Protein AF-A0A1G9HR22-F1 (afdb_monomer_lite)

Secondary structure (DSSP, 8-state):
--------------SS------SSSPHHHHHHHHHTTS-----SS-------S--HHHHHHHHHHHHT--SPPBP---S-TT--EEEEE-TTS-EEEEE-BTTB-HHHHHHHHHHHTTSEEEETTEEEETTSPBPPGGGEEESSPBPHHHHHHHHHHT---SSBB---GGGTTTS--PPPHHHHT-HHHHHHHH--STTHHHHHHHHHGGG-SS-GGGEEEEETTTEEE-SS-EEEGGGPPTT--GGGSEEEETHHHHS-HHHHHHHHHHHHHHHHHGGGS--

Foldseek 3Di:
DDDDDPDPDDDDDDDDDDDDDDDPVDVVVVVVVCVVVDDDDDDPDPLVLPVPDALVLLLVLLVVLVVLPPDDADAADVPDPPWKKKWFQAPVRDIDIATDDPQEHNLQVVVLVCPVVQQWDQDLLAIDGNVRHRRDPVRIDIPHEDAQVSSSSCSLNNHDRNHHHPHQCPVVQVGPRDHNLCSLLDPSNCLSSSPPDPCSVLSVLVLCVSVDPDDQQQAWEDEPQFWTYGNPDIGGPVDDPPPDDCVSHHYDYPCVQSVPPVSSSVSVSVSSVSVNVSRVPPD

Radius of gyration: 21.86 Å; chains: 1; bounding box: 52×41×77 Å

Structure (mmCIF, N/CA/C/O backbone):
data_AF-A0A1G9HR22-F1
#
_entry.id   AF-A0A1G9HR22-F1
#
loop_
_atom_site.group_PDB
_atom_site.id
_atom_site.type_symbol
_atom_site.label_atom_id
_atom_site.label_alt_id
_atom_site.label_comp_id
_atom_site.label_asym_id
_atom_site.label_entity_id
_atom_site.label_seq_id
_atom_site.pdbx_PDB_ins_code
_atom_site.Cartn_x
_atom_site.Cartn_y
_atom_site.Cartn_z
_atom_site.occupancy
_atom_site.B_iso_or_equiv
_atom_site.auth_seq_id
_atom_site.auth_comp_id
_atom_site.auth_asym_id
_atom_site.auth_atom_id
_atom_site.pdbx_PDB_model_num
ATOM 1 N N . MET A 1 1 ? 30.895 14.887 42.424 1.00 34.25 1 MET A N 1
ATOM 2 C CA . MET A 1 1 ? 30.019 16.040 42.128 1.00 34.25 1 MET A CA 1
ATOM 3 C C . MET A 1 1 ? 28.612 15.480 41.970 1.00 34.25 1 MET A C 1
ATOM 5 O O . MET A 1 1 ? 28.360 14.760 41.015 1.00 34.25 1 MET A O 1
ATOM 9 N N . PHE A 1 2 ? 27.780 15.639 42.999 1.00 26.30 2 PHE A N 1
ATOM 10 C CA . PHE A 1 2 ? 26.464 15.005 43.106 1.00 26.30 2 PHE A CA 1
ATOM 11 C C . PHE A 1 2 ? 25.411 15.851 42.386 1.00 26.30 2 PHE A C 1
ATOM 13 O O . PHE A 1 2 ? 25.341 17.054 42.617 1.00 26.30 2 PHE A O 1
ATOM 20 N N . CYS A 1 3 ? 24.579 15.223 41.555 1.00 25.58 3 CYS A N 1
ATOM 21 C CA . CYS A 1 3 ? 23.326 15.809 41.093 1.00 25.58 3 CYS A CA 1
ATOM 22 C C . CYS A 1 3 ? 22.192 14.882 41.533 1.00 25.58 3 CYS A C 1
ATOM 24 O O . CYS A 1 3 ? 22.007 13.787 41.008 1.00 25.58 3 CYS A O 1
ATOM 26 N N . THR A 1 4 ? 21.492 15.310 42.576 1.00 38.66 4 THR A N 1
ATOM 27 C CA . THR A 1 4 ? 20.240 14.746 43.064 1.00 38.66 4 THR A CA 1
ATOM 28 C C . THR A 1 4 ? 19.092 15.405 42.304 1.00 38.66 4 THR A C 1
ATOM 30 O O . THR A 1 4 ? 18.799 16.575 42.544 1.00 38.66 4 THR A O 1
ATOM 33 N N . GLN A 1 5 ? 18.406 14.671 41.429 1.00 33.81 5 GLN A N 1
ATOM 34 C CA . GLN A 1 5 ? 17.028 15.000 41.064 1.00 33.81 5 GLN A CA 1
ATOM 35 C C . GLN A 1 5 ? 16.162 13.751 41.203 1.00 33.81 5 GLN A C 1
ATOM 37 O O . GLN A 1 5 ? 16.315 12.753 40.501 1.00 33.81 5 GLN A O 1
ATOM 42 N N . GLN A 1 6 ? 15.276 13.830 42.194 1.00 35.16 6 GLN A N 1
ATOM 43 C CA . GLN A 1 6 ? 14.103 12.987 42.370 1.00 35.16 6 GLN A CA 1
ATOM 44 C C . GLN A 1 6 ? 13.289 12.992 41.068 1.00 35.16 6 GLN A C 1
ATOM 46 O O . GLN A 1 6 ? 12.989 14.060 40.541 1.00 35.16 6 GLN A O 1
ATOM 51 N N . GLY A 1 7 ? 12.940 11.814 40.546 1.00 30.20 7 GLY A N 1
ATOM 52 C CA . GLY A 1 7 ? 12.077 11.711 39.363 1.00 30.20 7 GLY A CA 1
ATOM 53 C C . GLY A 1 7 ? 12.210 10.429 38.544 1.00 30.20 7 GLY A C 1
ATOM 54 O O . GLY A 1 7 ? 11.293 10.099 37.799 1.00 30.20 7 GLY A O 1
ATOM 55 N N . CYS A 1 8 ? 13.283 9.649 38.706 1.00 30.30 8 CYS A N 1
ATOM 56 C CA . CYS A 1 8 ? 13.389 8.340 38.053 1.00 30.30 8 CYS A CA 1
ATOM 57 C C . CYS A 1 8 ? 12.559 7.289 38.808 1.00 30.30 8 CYS A C 1
ATOM 59 O O . CYS A 1 8 ? 13.074 6.488 39.591 1.00 30.30 8 CYS A O 1
ATOM 61 N N . GLY A 1 9 ? 11.245 7.339 38.583 1.00 28.69 9 GLY A N 1
ATOM 62 C CA . GLY A 1 9 ? 10.311 6.272 38.908 1.00 28.69 9 GLY A CA 1
ATOM 63 C C . GLY A 1 9 ? 10.754 4.972 38.242 1.00 28.69 9 GLY A C 1
ATOM 64 O O . GLY A 1 9 ? 10.907 4.884 37.029 1.00 28.69 9 GLY A O 1
ATOM 65 N N . LYS A 1 10 ? 11.034 3.996 39.096 1.00 31.41 10 LYS A N 1
ATOM 66 C CA . LYS A 1 10 ? 11.531 2.653 38.815 1.00 31.41 10 LYS A CA 1
ATOM 67 C C . LYS A 1 10 ? 10.696 1.867 37.789 1.00 31.41 10 LYS A C 1
ATOM 69 O O . LYS A 1 10 ? 9.472 1.922 37.788 1.00 31.41 10 LYS A O 1
ATOM 74 N N . SER A 1 11 ? 11.430 0.977 37.115 1.00 30.08 11 SER A N 1
ATOM 75 C CA . SER A 1 11 ? 11.035 -0.302 36.503 1.00 30.08 11 SER A CA 1
ATOM 76 C C . SER A 1 11 ? 10.582 -0.273 35.047 1.00 30.08 11 SER A C 1
ATOM 78 O O . SER A 1 11 ? 9.472 0.141 34.778 1.00 30.08 11 SER A O 1
ATOM 80 N N . TRP A 1 12 ? 11.432 -0.801 34.153 1.00 27.14 12 TRP A N 1
ATOM 81 C CA . TRP A 1 12 ? 11.060 -1.806 33.147 1.00 27.14 12 TRP A CA 1
ATOM 82 C C . TRP A 1 12 ? 12.256 -2.748 32.947 1.00 27.14 12 TRP A C 1
ATOM 84 O O . TRP A 1 12 ? 13.358 -2.323 32.602 1.00 27.14 12 TRP A O 1
ATOM 94 N N . ASN A 1 13 ? 12.039 -4.025 33.262 1.00 31.59 13 ASN A N 1
ATOM 95 C CA . ASN A 1 13 ? 12.974 -5.120 33.030 1.00 31.59 13 ASN A CA 1
ATOM 96 C C . ASN A 1 13 ? 12.964 -5.518 31.543 1.00 31.59 13 ASN A C 1
ATOM 98 O O . ASN A 1 13 ? 11.897 -5.703 30.971 1.00 31.59 13 ASN A O 1
ATOM 102 N N . ALA A 1 14 ? 14.175 -5.669 31.000 1.00 36.84 14 ALA A N 1
ATOM 103 C CA . ALA A 1 14 ? 14.661 -6.583 29.957 1.00 36.84 14 ALA A CA 1
ATOM 104 C C . ALA A 1 14 ? 13.786 -6.940 28.731 1.00 36.84 14 ALA A C 1
ATOM 106 O O . ALA A 1 14 ? 12.795 -7.656 28.837 1.00 36.84 14 ALA A O 1
ATOM 107 N N . GLY A 1 15 ? 14.317 -6.595 27.547 1.00 31.73 15 GLY A N 1
ATOM 108 C CA . GLY A 1 15 ? 13.991 -7.212 26.256 1.00 31.73 15 GLY A CA 1
ATOM 109 C C . GLY A 1 15 ? 13.986 -6.216 25.093 1.00 31.73 15 GLY A C 1
ATOM 110 O O . GLY A 1 15 ? 12.920 -5.823 24.649 1.00 31.73 15 GLY A O 1
ATOM 111 N N . GLU A 1 16 ? 15.167 -5.784 24.631 1.00 41.28 16 GLU A N 1
ATOM 112 C CA . GLU A 1 16 ? 15.372 -5.041 23.367 1.00 41.28 16 GLU A CA 1
ATOM 113 C C . GLU A 1 16 ? 14.491 -3.798 23.108 1.00 41.28 16 GLU A C 1
ATOM 115 O O . GLU A 1 16 ? 13.826 -3.714 22.080 1.00 41.28 16 GLU A O 1
ATOM 120 N N . GLN A 1 17 ? 14.515 -2.774 23.971 1.00 33.12 17 GLN A N 1
ATOM 121 C CA . GLN A 1 17 ? 13.930 -1.465 23.626 1.00 33.12 17 GLN A CA 1
ATOM 122 C C . GLN A 1 17 ? 14.769 -0.295 24.158 1.00 33.12 17 GLN A C 1
ATOM 124 O O . GLN A 1 17 ? 15.194 -0.280 25.314 1.00 33.12 17 GLN A O 1
ATOM 129 N N . PHE A 1 18 ? 15.022 0.692 23.289 1.00 30.56 18 PHE A N 1
ATOM 130 C CA . PHE A 1 18 ? 15.667 1.962 23.636 1.00 30.56 18 PHE A CA 1
ATOM 131 C C . PHE A 1 18 ? 14.715 2.792 24.520 1.00 30.56 18 PHE A C 1
ATOM 133 O O . PHE A 1 18 ? 13.600 3.081 24.086 1.00 30.56 18 PHE A O 1
ATOM 140 N N . PRO A 1 19 ? 15.117 3.211 25.733 1.00 34.50 19 PRO A N 1
ATOM 141 C CA . PRO A 1 19 ? 14.234 3.948 26.631 1.00 34.50 19 PRO A CA 1
ATOM 142 C C . PRO A 1 19 ? 14.073 5.397 26.156 1.00 34.50 19 PRO A C 1
ATOM 144 O O . PRO A 1 19 ? 15.055 6.121 26.032 1.00 34.50 19 PRO A O 1
ATOM 147 N N . LEU A 1 20 ? 12.845 5.856 25.921 1.00 32.59 20 LEU A N 1
ATOM 148 C CA . LEU A 1 20 ? 12.562 7.265 25.638 1.00 32.59 20 LEU A CA 1
ATOM 149 C C . LEU A 1 20 ? 12.625 8.073 26.946 1.00 32.59 20 LEU 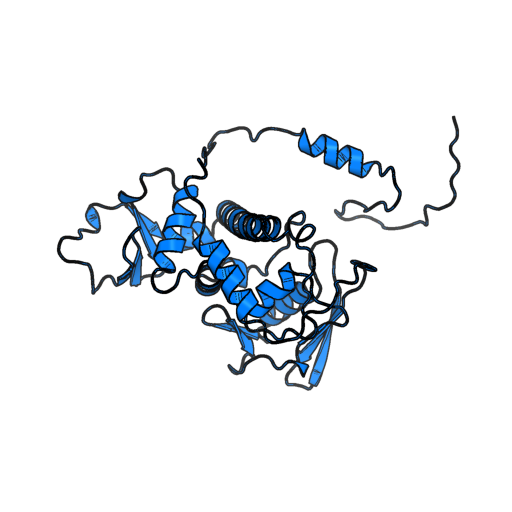A C 1
ATOM 151 O O . LEU A 1 20 ? 11.760 7.953 27.807 1.00 32.59 20 LEU A O 1
ATOM 155 N N . CYS A 1 21 ? 13.664 8.895 27.108 1.00 33.34 21 CYS A N 1
ATOM 156 C CA . CYS A 1 21 ? 13.787 9.831 28.228 1.00 33.34 21 CYS A CA 1
ATOM 157 C C . CYS A 1 21 ? 13.236 11.211 27.826 1.00 33.34 21 CYS A C 1
ATOM 159 O O . CYS A 1 21 ? 13.707 11.809 26.854 1.00 33.34 21 CYS A O 1
ATOM 161 N N . ILE A 1 22 ? 12.242 11.707 28.573 1.00 36.41 22 ILE A N 1
ATOM 162 C CA . ILE A 1 22 ? 11.395 12.873 28.240 1.00 36.41 22 ILE A CA 1
ATOM 163 C C . ILE A 1 22 ? 11.867 14.168 28.941 1.00 36.41 22 ILE A C 1
ATOM 165 O O . ILE A 1 22 ? 11.070 15.041 29.271 1.00 36.41 22 ILE A O 1
ATOM 169 N N . THR A 1 23 ? 13.166 14.347 29.191 1.00 34.03 23 THR A N 1
ATOM 170 C CA . THR A 1 23 ? 13.685 15.617 29.740 1.00 34.03 23 THR A CA 1
ATOM 171 C C . THR A 1 23 ? 14.736 16.236 28.828 1.00 34.03 23 THR A C 1
ATOM 173 O O . THR A 1 23 ? 15.544 15.539 28.226 1.00 34.03 23 THR A O 1
ATOM 176 N N . ASN A 1 24 ? 14.702 17.565 28.672 1.00 32.44 24 ASN A N 1
ATOM 177 C CA . ASN A 1 24 ? 15.656 18.333 27.870 1.00 32.44 24 ASN A CA 1
ATOM 178 C C . ASN A 1 24 ? 16.655 19.039 28.816 1.00 32.44 24 ASN A C 1
ATOM 180 O O . ASN A 1 24 ? 16.193 19.759 29.701 1.00 32.44 24 ASN A O 1
ATOM 184 N N . PRO A 1 25 ? 17.983 18.896 28.634 1.00 43.41 25 PRO A N 1
ATOM 185 C CA . PRO A 1 25 ? 18.651 18.175 27.549 1.00 43.41 25 PRO A CA 1
ATOM 186 C C . PRO A 1 25 ? 18.657 16.648 27.742 1.00 43.41 25 PRO A C 1
ATOM 188 O O . PRO A 1 25 ? 19.186 16.137 28.724 1.00 43.41 25 PRO A O 1
ATOM 191 N N . CYS A 1 26 ? 18.094 15.929 26.761 1.00 38.50 26 CYS A N 1
ATOM 192 C CA . CYS A 1 26 ? 18.034 14.465 26.742 1.00 38.50 26 CYS A CA 1
ATOM 193 C C . CYS A 1 26 ? 19.377 13.902 26.250 1.00 38.50 26 CYS A C 1
ATOM 195 O O . CYS A 1 26 ? 19.775 14.222 25.124 1.00 38.50 26 CYS A O 1
ATOM 197 N N . PRO A 1 27 ? 20.054 13.021 27.005 1.00 40.19 27 PRO A N 1
ATOM 198 C CA . PRO A 1 27 ? 21.290 12.368 26.561 1.00 40.19 27 PRO A CA 1
ATOM 199 C C . PRO A 1 27 ? 21.138 11.585 25.240 1.00 40.19 27 PRO A C 1
ATOM 201 O O . PRO A 1 27 ? 22.082 11.484 24.460 1.00 40.19 27 PRO A O 1
ATOM 204 N N . LEU A 1 28 ? 19.931 11.106 24.908 1.00 37.09 28 LEU A N 1
ATOM 205 C CA . LEU A 1 28 ? 19.650 10.441 23.625 1.00 37.09 28 LEU A CA 1
ATOM 206 C C . LEU A 1 28 ? 19.529 11.409 22.449 1.00 37.09 28 LEU A C 1
ATOM 208 O O . LEU A 1 28 ? 19.678 10.995 21.303 1.00 37.09 28 LEU A O 1
ATOM 212 N N . ARG A 1 29 ? 19.310 12.703 22.702 1.00 39.84 29 ARG A N 1
ATOM 213 C CA . ARG A 1 29 ? 19.406 13.730 21.661 1.00 39.84 29 ARG A CA 1
ATOM 214 C C . ARG A 1 29 ? 20.857 13.904 21.221 1.00 39.84 29 ARG A C 1
ATOM 216 O O . ARG A 1 29 ? 21.107 13.961 20.025 1.00 39.84 29 ARG A O 1
ATOM 223 N N . GLN A 1 30 ? 21.803 13.872 22.163 1.00 41.00 30 GLN A N 1
ATOM 224 C CA . GLN A 1 30 ? 23.233 13.815 21.842 1.00 41.00 30 GLN A CA 1
ATOM 225 C C . GLN A 1 30 ? 23.611 12.507 21.134 1.00 41.00 30 GLN A C 1
ATOM 227 O O . GLN A 1 30 ? 24.435 12.544 20.230 1.00 41.00 30 GLN A O 1
ATOM 232 N N . TYR A 1 31 ? 22.968 11.379 21.466 1.00 39.00 31 TYR A N 1
ATOM 233 C CA . TYR A 1 31 ? 23.169 10.110 20.753 1.00 39.00 31 TYR A CA 1
ATOM 234 C C . TYR A 1 31 ? 22.574 10.115 19.332 1.00 39.00 31 TYR A C 1
ATOM 236 O O . TYR A 1 31 ? 23.204 9.646 18.397 1.00 39.00 31 TYR A O 1
ATOM 244 N N . ARG A 1 32 ? 21.388 10.698 19.114 1.00 41.44 32 ARG A N 1
ATOM 245 C CA . ARG A 1 32 ? 20.825 10.927 17.770 1.00 41.44 32 ARG A CA 1
ATOM 246 C C . ARG A 1 32 ? 21.739 11.830 16.948 1.00 41.44 32 ARG A C 1
ATOM 248 O O . ARG A 1 32 ? 22.025 11.532 15.794 1.00 41.44 32 ARG A O 1
ATOM 255 N N . ASP A 1 33 ? 22.191 12.924 17.548 1.00 41.12 33 ASP A N 1
ATOM 256 C CA . ASP A 1 33 ? 23.030 13.906 16.870 1.00 41.12 33 ASP A CA 1
ATOM 257 C C . ASP A 1 33 ? 24.455 13.348 16.621 1.00 41.12 33 ASP A C 1
ATOM 259 O O . ASP A 1 33 ? 25.093 13.748 15.650 1.00 41.12 33 ASP A O 1
ATOM 263 N N . SER A 1 34 ? 24.910 12.342 17.388 1.00 40.12 34 SER A N 1
ATOM 264 C CA . SER A 1 34 ? 26.120 11.554 17.094 1.00 40.12 34 SER A CA 1
ATOM 265 C C . SER A 1 34 ? 25.892 10.380 16.122 1.00 40.12 34 SER A C 1
ATOM 267 O O . SER A 1 34 ? 26.818 10.000 15.412 1.00 40.12 34 SER A O 1
ATOM 269 N N . GLN A 1 35 ? 24.668 9.853 15.991 1.00 38.91 35 GLN A N 1
ATOM 270 C CA . GLN A 1 35 ? 24.272 8.864 14.966 1.00 38.91 35 GLN A CA 1
ATOM 271 C C . GLN A 1 35 ? 24.109 9.489 13.571 1.00 38.91 35 GLN A C 1
ATOM 273 O O . GLN A 1 35 ? 24.309 8.812 12.566 1.00 38.91 35 GLN A O 1
ATOM 278 N N . VAL A 1 36 ? 23.852 10.802 13.481 1.00 40.25 36 VAL A N 1
ATOM 279 C CA . VAL A 1 36 ? 24.029 11.571 12.230 1.00 40.25 36 VAL A CA 1
ATOM 280 C C . VAL A 1 36 ? 25.507 11.574 11.784 1.00 40.25 36 VAL A C 1
ATOM 282 O O . VAL A 1 36 ? 25.802 11.848 10.622 1.00 40.25 36 VAL A O 1
ATOM 285 N N . GLN A 1 37 ? 26.436 11.204 12.676 1.00 36.28 37 GLN A N 1
ATOM 286 C CA . GLN A 1 37 ? 27.872 11.066 12.420 1.00 36.28 37 GLN A CA 1
ATOM 287 C C . GLN A 1 37 ? 28.402 9.617 12.543 1.00 36.28 37 GLN A C 1
ATOM 289 O O . GLN A 1 37 ? 29.605 9.428 12.711 1.00 36.28 37 GLN A O 1
ATOM 294 N N . ALA A 1 38 ? 27.556 8.585 12.411 1.00 29.86 38 ALA A N 1
ATOM 295 C CA . ALA A 1 38 ? 27.982 7.176 12.393 1.00 29.86 38 ALA A CA 1
ATOM 296 C C . ALA A 1 38 ? 27.721 6.502 11.021 1.00 29.86 38 ALA A C 1
ATOM 298 O O . ALA A 1 38 ? 26.917 6.980 10.224 1.00 29.86 38 ALA A O 1
ATOM 299 N N . PRO A 1 39 ? 28.460 5.427 10.702 1.00 32.66 39 PRO A N 1
ATOM 300 C CA . PRO A 1 39 ? 29.405 5.328 9.594 1.00 32.66 39 PRO A CA 1
ATOM 301 C C . PRO A 1 39 ? 28.770 5.242 8.197 1.00 32.66 39 PRO A C 1
ATOM 303 O O . PRO A 1 39 ? 27.721 4.633 7.985 1.00 32.66 39 PRO A O 1
ATOM 306 N N . ARG A 1 40 ? 29.494 5.782 7.203 1.00 37.19 40 ARG A N 1
ATOM 307 C CA . ARG A 1 40 ? 29.257 5.505 5.780 1.00 37.19 40 ARG A CA 1
ATOM 308 C C . ARG A 1 40 ? 29.199 3.991 5.572 1.00 37.19 40 ARG A C 1
ATOM 310 O O . ARG A 1 40 ? 30.146 3.288 5.920 1.00 37.19 40 ARG A O 1
ATOM 317 N N . PHE A 1 41 ? 28.094 3.530 4.987 1.00 30.59 41 PHE A N 1
ATOM 318 C CA . PHE A 1 41 ? 27.933 2.184 4.444 1.00 30.59 41 PHE A CA 1
ATOM 319 C C . PHE A 1 41 ? 29.214 1.758 3.724 1.00 30.59 41 PHE A C 1
ATOM 321 O O . PHE A 1 41 ? 29.623 2.397 2.750 1.00 30.59 41 PHE A O 1
ATOM 328 N N . ASN A 1 42 ? 29.852 0.697 4.218 1.00 30.75 42 ASN A N 1
ATOM 329 C CA . ASN A 1 42 ? 31.024 0.136 3.572 1.00 30.75 42 ASN A CA 1
ATOM 330 C C . ASN A 1 42 ? 30.555 -0.665 2.354 1.00 30.75 42 ASN A C 1
ATOM 332 O O . ASN A 1 42 ? 29.865 -1.678 2.460 1.00 30.75 42 ASN A O 1
ATOM 336 N N . ALA A 1 43 ? 30.890 -0.129 1.189 1.00 36.69 43 ALA A N 1
ATOM 337 C CA . ALA A 1 43 ? 30.542 -0.629 -0.119 1.00 36.69 43 ALA A CA 1
ATOM 338 C C . ALA A 1 43 ? 31.203 -1.980 -0.411 1.00 36.69 43 ALA A C 1
ATOM 340 O O . ALA A 1 43 ? 32.422 -2.075 -0.529 1.00 36.69 43 ALA A O 1
ATOM 341 N N . LYS A 1 44 ? 30.392 -2.998 -0.695 1.00 29.61 44 LYS A N 1
ATOM 342 C CA . LYS A 1 44 ? 30.656 -3.846 -1.873 1.00 29.61 44 LYS A CA 1
ATOM 343 C C . LYS A 1 44 ? 29.516 -3.869 -2.887 1.00 29.61 44 LYS A C 1
ATOM 345 O O . LYS A 1 44 ? 29.628 -4.494 -3.935 1.00 29.61 44 LYS A O 1
ATOM 350 N N . THR A 1 45 ? 28.476 -3.077 -2.655 1.00 32.88 45 THR A N 1
ATOM 351 C CA . THR A 1 45 ? 27.604 -2.581 -3.719 1.00 32.88 45 THR A CA 1
ATOM 352 C C . THR A 1 45 ? 27.081 -1.224 -3.265 1.00 32.88 45 THR A C 1
ATOM 354 O O . THR A 1 45 ? 25.956 -1.086 -2.801 1.00 32.88 45 THR A O 1
ATOM 357 N N . GLN A 1 46 ? 27.943 -0.204 -3.322 1.00 34.47 46 GLN A N 1
ATOM 358 C CA . GLN A 1 46 ? 27.450 1.167 -3.408 1.00 34.47 46 GLN A CA 1
ATOM 359 C C . GLN A 1 46 ? 26.709 1.241 -4.740 1.00 34.47 46 GLN A C 1
ATOM 361 O O . GLN A 1 46 ? 27.304 1.455 -5.792 1.00 34.47 46 GLN A O 1
ATOM 366 N N . ILE A 1 47 ? 25.408 0.962 -4.709 1.00 35.31 47 ILE A N 1
ATOM 367 C CA . ILE A 1 47 ? 24.527 1.470 -5.744 1.00 35.31 47 ILE A CA 1
ATOM 368 C C . ILE A 1 47 ? 24.556 2.976 -5.501 1.00 35.31 47 ILE A C 1
ATOM 370 O O . ILE A 1 47 ? 23.890 3.477 -4.594 1.00 35.31 47 ILE A O 1
ATOM 374 N N . ASP A 1 48 ? 25.411 3.681 -6.242 1.00 33.03 48 ASP A N 1
ATOM 375 C CA . ASP A 1 48 ? 25.312 5.125 -6.412 1.00 33.03 48 ASP A CA 1
ATOM 376 C C . ASP A 1 48 ? 23.975 5.378 -7.104 1.00 33.03 48 ASP A C 1
ATOM 378 O O . ASP A 1 48 ? 23.876 5.523 -8.324 1.00 33.03 48 ASP A O 1
ATOM 382 N N . VAL A 1 49 ? 22.908 5.379 -6.305 1.00 38.38 49 VAL A N 1
ATOM 383 C CA . VAL A 1 49 ? 21.602 5.844 -6.726 1.00 38.38 49 VAL A CA 1
ATOM 384 C C . VAL A 1 49 ? 21.762 7.338 -6.952 1.00 38.38 49 VAL A C 1
ATOM 386 O O . VAL A 1 49 ? 21.518 8.167 -6.074 1.00 38.38 49 VAL A O 1
ATOM 389 N N . LYS A 1 50 ? 22.191 7.711 -8.156 1.00 37.75 50 LYS A N 1
ATOM 390 C CA . LYS A 1 50 ? 21.895 9.034 -8.678 1.00 37.75 50 LYS A CA 1
ATOM 391 C C . LYS A 1 50 ? 20.376 9.091 -8.730 1.00 37.75 50 LYS A C 1
ATOM 393 O O . LYS A 1 50 ? 19.768 8.465 -9.593 1.00 37.75 50 LYS A O 1
ATOM 398 N N . PHE A 1 51 ? 19.776 9.777 -7.757 1.00 43.19 51 PHE A N 1
ATOM 399 C CA . PHE A 1 51 ? 18.344 10.065 -7.683 1.00 43.19 51 PHE A CA 1
ATOM 400 C C . PHE A 1 51 ? 17.961 10.993 -8.849 1.00 43.19 51 PHE A C 1
ATOM 402 O O . PHE A 1 51 ? 17.705 12.183 -8.674 1.00 43.19 51 PHE A O 1
ATOM 409 N N . GLY A 1 52 ? 18.043 10.457 -10.063 1.00 36.72 52 GLY A N 1
ATOM 410 C CA . GLY A 1 52 ? 17.711 11.111 -11.310 1.00 36.72 52 GLY A CA 1
ATOM 411 C C . GLY A 1 52 ? 16.202 11.133 -11.470 1.00 36.72 52 GLY A C 1
ATOM 412 O O . GLY A 1 52 ? 15.552 10.097 -11.417 1.00 36.72 52 GLY A O 1
ATOM 413 N N . GLU A 1 53 ? 15.692 12.343 -11.665 1.00 44.59 53 GLU A N 1
ATOM 414 C CA . GLU A 1 53 ? 14.298 12.695 -11.920 1.00 44.59 53 GLU A CA 1
ATOM 415 C C . GLU A 1 53 ? 13.319 12.507 -10.749 1.00 44.59 53 GLU A C 1
ATOM 417 O O . GLU A 1 53 ? 13.187 11.472 -10.098 1.00 44.59 53 GLU A O 1
ATOM 422 N N . LYS A 1 54 ? 12.607 13.601 -10.466 1.00 47.53 54 LYS A N 1
ATOM 423 C CA . LYS A 1 54 ? 11.575 13.703 -9.436 1.00 47.53 54 LYS A CA 1
ATOM 424 C C . LYS A 1 54 ? 10.563 12.572 -9.631 1.00 47.53 54 LYS A C 1
ATOM 426 O O . LYS A 1 54 ? 10.004 12.428 -10.715 1.00 47.53 54 LYS A O 1
ATOM 431 N N . SER A 1 55 ? 10.241 11.839 -8.568 1.00 58.69 55 SER A N 1
ATOM 432 C CA . SER A 1 55 ? 9.130 10.879 -8.530 1.00 58.69 55 SER A CA 1
ATOM 433 C C . SER A 1 55 ? 7.772 11.599 -8.550 1.00 58.69 55 SER A C 1
ATOM 435 O O . SER A 1 55 ? 6.941 11.416 -7.659 1.00 58.69 55 SER A O 1
ATOM 437 N N . ALA A 1 56 ? 7.548 12.461 -9.542 1.00 63.31 56 ALA A N 1
ATOM 438 C CA . ALA A 1 56 ? 6.361 13.296 -9.671 1.00 63.31 56 ALA A CA 1
ATOM 439 C C . ALA A 1 56 ? 5.063 12.471 -9.606 1.00 63.31 56 ALA A C 1
ATOM 441 O O . ALA A 1 56 ? 4.054 12.974 -9.132 1.00 63.31 56 ALA A O 1
ATOM 442 N N . GLY A 1 57 ? 5.108 11.191 -10.007 1.00 69.06 57 GLY A N 1
ATOM 443 C CA . GLY A 1 57 ? 3.992 10.250 -9.863 1.00 69.06 57 GLY A CA 1
ATOM 444 C C . GLY A 1 57 ? 3.583 9.990 -8.410 1.00 69.06 57 GLY A C 1
ATOM 445 O O . GLY A 1 57 ? 2.403 10.093 -8.098 1.00 69.06 57 GLY A O 1
ATOM 446 N N . VAL A 1 58 ? 4.542 9.742 -7.507 1.00 71.88 58 VAL A N 1
ATOM 447 C CA . VAL A 1 58 ? 4.262 9.527 -6.072 1.00 71.88 58 VAL A CA 1
ATOM 448 C C . VAL A 1 58 ? 3.594 10.766 -5.478 1.00 71.88 58 VAL A C 1
ATOM 450 O O . VAL A 1 58 ? 2.547 10.664 -4.852 1.00 71.88 58 VAL A O 1
ATOM 453 N N . VAL A 1 59 ? 4.157 11.951 -5.738 1.00 71.44 59 VAL A N 1
ATOM 454 C CA . VAL A 1 59 ? 3.622 13.226 -5.229 1.00 71.44 59 VAL A CA 1
ATOM 455 C C . VAL A 1 59 ? 2.200 13.475 -5.741 1.00 71.44 59 VAL A C 1
ATOM 457 O O . VAL A 1 59 ? 1.295 13.673 -4.938 1.00 71.44 59 VAL A O 1
ATOM 460 N N . ALA A 1 60 ? 1.978 13.360 -7.054 1.00 74.75 60 ALA A N 1
ATOM 461 C CA . ALA A 1 60 ? 0.655 13.543 -7.649 1.00 74.75 60 ALA A CA 1
ATOM 462 C C . ALA A 1 60 ? -0.386 12.548 -7.105 1.00 74.75 60 ALA A C 1
ATOM 464 O O . ALA A 1 60 ? -1.546 12.908 -6.918 1.00 74.75 60 ALA A O 1
ATOM 465 N N . SER A 1 61 ? 0.023 11.310 -6.814 1.00 77.00 61 SER A N 1
ATOM 466 C CA . SER A 1 61 ? -0.855 10.291 -6.223 1.00 77.00 61 SER A CA 1
ATOM 467 C C . SER A 1 61 ? -1.270 10.652 -4.809 1.00 77.00 61 SER A C 1
ATOM 469 O O . SER A 1 61 ? -2.432 10.506 -4.448 1.00 77.00 61 SER A O 1
ATOM 471 N N . ILE A 1 62 ? -0.325 11.133 -4.003 1.00 77.12 62 ILE A N 1
ATOM 472 C CA . ILE A 1 62 ? -0.588 11.560 -2.630 1.00 77.12 62 ILE A CA 1
ATOM 473 C C . ILE A 1 62 ? -1.553 12.739 -2.623 1.00 77.12 62 ILE A C 1
ATOM 475 O O . ILE A 1 62 ? -2.508 12.738 -1.850 1.00 77.12 62 ILE A O 1
ATOM 479 N N . ASP A 1 63 ? -1.333 13.717 -3.498 1.00 77.81 63 ASP A N 1
ATOM 480 C CA . ASP A 1 63 ? -2.212 14.877 -3.618 1.00 77.81 63 ASP A CA 1
ATOM 481 C C . ASP A 1 63 ? -3.613 14.473 -4.095 1.00 77.81 63 ASP A C 1
ATOM 483 O O . ASP A 1 63 ? -4.606 14.965 -3.562 1.00 77.81 63 ASP A O 1
ATOM 487 N N . LYS A 1 64 ? -3.712 13.495 -5.004 1.00 81.88 64 LYS A N 1
ATOM 488 C CA . LYS A 1 64 ? -4.994 12.896 -5.394 1.00 81.88 64 LYS A CA 1
ATOM 489 C C . LYS A 1 64 ? -5.685 12.184 -4.225 1.00 81.88 64 LYS A C 1
ATOM 491 O O . LYS A 1 64 ? -6.862 12.412 -3.975 1.00 81.88 64 LYS A O 1
ATOM 496 N N . ILE A 1 65 ? -4.961 11.355 -3.471 1.00 82.19 65 ILE A N 1
ATOM 497 C CA . ILE A 1 65 ? -5.515 10.675 -2.288 1.00 82.19 65 ILE A CA 1
ATOM 498 C C . ILE A 1 65 ? -6.021 11.707 -1.279 1.00 82.19 65 ILE A C 1
ATOM 500 O O . ILE A 1 65 ? -7.072 11.503 -0.684 1.00 82.19 65 ILE A O 1
ATOM 504 N N . ARG A 1 66 ? -5.316 12.830 -1.109 1.00 78.88 66 ARG A N 1
ATOM 505 C CA . ARG A 1 66 ? -5.777 13.936 -0.261 1.00 78.88 66 ARG A CA 1
ATOM 506 C C . ARG A 1 66 ? -7.052 14.576 -0.768 1.00 78.88 66 ARG A C 1
ATOM 508 O O . ARG A 1 66 ? -7.929 14.834 0.047 1.00 78.88 66 ARG A O 1
ATOM 515 N N . SER A 1 67 ? -7.155 14.837 -2.071 1.00 80.94 67 SER A N 1
ATOM 516 C CA . SER A 1 67 ? -8.381 15.402 -2.642 1.00 80.94 67 SER A CA 1
ATOM 517 C C . SER A 1 67 ? -9.579 14.461 -2.512 1.00 80.94 67 SER A C 1
ATOM 519 O O . SER A 1 67 ? -10.708 14.933 -2.452 1.00 80.94 67 SER A O 1
ATOM 521 N N . ASP A 1 68 ? -9.338 13.149 -2.422 1.00 81.06 68 ASP A N 1
ATOM 522 C CA . ASP A 1 68 ? -10.381 12.138 -2.213 1.00 81.06 68 ASP A CA 1
ATOM 523 C C . ASP A 1 68 ? -10.861 12.063 -0.744 1.00 81.06 68 ASP A C 1
ATOM 525 O O . ASP A 1 68 ? -11.871 11.413 -0.454 1.00 81.06 68 ASP A O 1
ATOM 529 N N . ILE A 1 69 ? -10.170 12.717 0.201 1.00 83.06 69 ILE A N 1
ATOM 530 C CA . ILE A 1 69 ? -10.608 12.813 1.601 1.00 83.06 69 ILE A CA 1
ATOM 531 C C . ILE A 1 69 ? -11.758 13.815 1.676 1.00 83.06 69 ILE A C 1
ATOM 533 O O . ILE A 1 69 ? -11.576 15.021 1.530 1.00 83.06 69 ILE A O 1
ATOM 537 N N . THR A 1 70 ? -12.956 13.302 1.935 1.00 79.81 70 THR A N 1
ATOM 538 C CA . THR A 1 70 ? -14.188 14.102 1.999 1.00 79.81 70 THR A CA 1
ATOM 539 C C . THR A 1 70 ? -14.545 14.532 3.420 1.00 79.81 70 THR A C 1
ATOM 541 O O . THR A 1 70 ? -15.347 15.444 3.608 1.00 79.81 70 THR A O 1
ATOM 544 N N . GLN A 1 71 ? -13.961 13.891 4.435 1.00 77.12 71 GLN A N 1
ATOM 545 C CA . GLN A 1 71 ? -14.210 14.207 5.836 1.00 77.12 71 GLN A CA 1
ATOM 546 C C . GLN A 1 71 ? -13.488 15.500 6.252 1.00 77.12 71 GLN A C 1
ATOM 548 O O . GLN A 1 71 ? -12.337 15.712 5.859 1.00 77.12 71 GLN A O 1
ATOM 553 N N . PRO A 1 72 ? -14.106 16.342 7.102 1.00 77.88 72 PRO A N 1
ATOM 554 C CA . PRO A 1 72 ? -13.447 17.523 7.644 1.00 77.88 72 PRO A CA 1
ATOM 555 C C . PRO A 1 72 ? -12.177 17.158 8.417 1.00 77.88 72 PRO A C 1
ATOM 557 O O . PRO A 1 72 ? -12.217 16.375 9.371 1.00 77.88 72 PRO A O 1
ATOM 560 N N . LEU A 1 73 ? -11.055 17.761 8.023 1.00 76.56 73 LEU A N 1
ATOM 561 C CA . LEU A 1 73 ? -9.772 17.558 8.685 1.00 76.56 73 LEU A CA 1
ATOM 562 C C . LEU A 1 73 ? -9.783 18.179 10.086 1.00 76.56 73 LEU A C 1
ATOM 564 O O . LEU A 1 73 ? -10.098 19.355 10.259 1.00 76.56 73 LEU A O 1
ATOM 568 N N . GLN A 1 74 ? -9.391 17.388 11.078 1.00 71.38 74 GLN A N 1
ATOM 569 C CA . GLN A 1 74 ? -9.307 17.792 12.475 1.00 71.38 74 GLN A CA 1
ATOM 570 C C . GLN A 1 74 ? -7.916 18.359 12.810 1.00 71.38 74 GLN A C 1
ATOM 572 O O . GLN A 1 74 ? -6.912 17.943 12.212 1.00 71.38 74 GLN A O 1
ATOM 577 N N . PRO A 1 75 ? -7.807 19.286 13.780 1.00 65.00 75 PRO A N 1
ATOM 578 C CA . PRO A 1 75 ? -6.519 19.691 14.331 1.00 65.00 75 PRO A CA 1
ATOM 579 C C . PRO A 1 75 ? -5.769 18.489 14.914 1.00 65.00 75 PRO A C 1
ATOM 581 O O . PRO A 1 75 ? -6.351 17.658 15.610 1.00 65.00 75 PRO A O 1
ATOM 584 N N . TYR A 1 76 ? -4.461 18.404 14.664 1.00 61.62 76 TYR A N 1
ATOM 585 C CA . TYR A 1 76 ? -3.642 17.360 15.277 1.00 61.62 76 TYR A CA 1
ATOM 586 C C . TYR A 1 76 ? -3.298 17.740 16.721 1.00 61.62 76 TYR A C 1
ATOM 588 O O . TYR A 1 76 ? -2.469 18.621 16.961 1.00 61.62 76 TYR A O 1
ATOM 596 N N . ALA A 1 77 ? -3.939 17.082 17.686 1.00 57.41 77 ALA A N 1
ATOM 597 C CA . ALA A 1 77 ? -3.674 17.265 19.108 1.00 57.41 77 ALA A CA 1
ATOM 598 C C . ALA A 1 77 ? -2.562 16.303 19.567 1.00 57.41 77 ALA A C 1
ATOM 600 O O . ALA A 1 77 ? -2.825 15.183 19.986 1.00 57.41 77 ALA A O 1
ATOM 601 N N . MET A 1 78 ? -1.300 16.744 19.503 1.00 50.66 78 MET A N 1
ATOM 602 C CA . MET A 1 78 ? -0.116 15.948 19.894 1.00 50.66 78 MET A CA 1
ATOM 603 C C . MET A 1 78 ? 0.011 15.652 21.399 1.00 50.66 78 MET A C 1
ATOM 605 O O . MET A 1 78 ? 1.070 15.205 21.830 1.00 50.66 78 MET A O 1
ATOM 609 N N . GLN A 1 79 ? -1.001 15.906 22.233 1.00 48.31 79 GLN A N 1
ATOM 610 C CA . GLN A 1 79 ? -0.848 15.743 23.688 1.00 48.31 79 GLN A CA 1
ATOM 611 C C . GLN A 1 79 ? -0.745 14.281 24.164 1.00 48.31 79 GLN A C 1
ATOM 613 O O . GLN A 1 79 ? -0.685 14.034 25.363 1.00 48.31 79 GLN A O 1
ATOM 618 N N . GLY A 1 80 ? -0.636 13.314 23.254 1.00 45.19 80 GLY A N 1
ATOM 619 C CA . GLY A 1 80 ? -0.198 11.973 23.603 1.00 45.19 80 GLY A CA 1
ATOM 620 C C . GLY A 1 80 ? -0.019 11.088 22.381 1.00 45.19 80 GLY A C 1
ATOM 621 O O . GLY A 1 80 ? -0.953 10.403 21.978 1.00 45.19 80 GLY A O 1
ATOM 622 N N . GLU A 1 81 ? 1.211 10.991 21.870 1.00 47.69 81 GLU A N 1
ATOM 623 C CA . GLU A 1 81 ? 1.649 9.778 21.152 1.00 47.69 81 GLU A CA 1
ATOM 624 C C . GLU A 1 81 ? 1.404 8.506 22.004 1.00 47.69 81 GLU A C 1
ATOM 626 O O . GLU A 1 81 ? 1.355 7.397 21.482 1.00 47.69 81 GLU A O 1
ATOM 631 N N . GLU A 1 82 ? 1.183 8.663 23.315 1.00 54.44 82 GLU A N 1
ATOM 632 C CA . GLU A 1 82 ? 1.202 7.587 24.296 1.00 54.44 82 GLU A CA 1
ATOM 633 C C . GLU A 1 82 ? -0.011 6.643 24.320 1.00 54.44 82 GLU A C 1
ATOM 635 O O . GLU A 1 82 ? 0.139 5.573 24.902 1.00 54.44 82 GLU A O 1
ATOM 640 N N . LYS A 1 83 ? -1.202 6.949 23.769 1.00 64.38 83 LYS A N 1
ATOM 641 C CA . LYS A 1 83 ? -2.395 6.094 24.037 1.00 64.38 83 LYS A CA 1
ATOM 642 C C . LYS A 1 83 ? -3.484 6.010 22.961 1.00 64.38 83 LYS A C 1
ATOM 644 O O . LYS A 1 83 ? -4.577 5.549 23.288 1.00 64.38 83 LYS A O 1
ATOM 649 N N . ALA A 1 84 ? -3.234 6.403 21.707 1.00 77.31 84 ALA A N 1
ATOM 650 C CA . ALA A 1 84 ? -4.255 6.218 20.666 1.00 77.31 84 ALA A CA 1
ATOM 651 C C . ALA A 1 84 ? -4.699 4.746 20.623 1.00 77.31 84 ALA A C 1
ATOM 653 O O . ALA A 1 84 ? -3.866 3.832 20.640 1.00 77.31 84 ALA A O 1
ATOM 654 N N . THR A 1 85 ? -6.010 4.533 20.633 1.00 88.38 85 THR A N 1
ATOM 655 C CA . THR A 1 85 ? -6.628 3.215 20.614 1.00 88.38 85 THR A CA 1
ATOM 656 C C . THR A 1 85 ? -7.578 3.124 19.437 1.00 88.38 85 THR A C 1
ATOM 658 O O . THR A 1 85 ? -8.532 3.888 19.297 1.00 88.38 85 THR A O 1
ATOM 661 N N . THR A 1 86 ? -7.334 2.126 18.599 1.00 92.06 86 THR A N 1
ATOM 662 C CA . THR A 1 86 ? -8.221 1.748 17.511 1.00 92.06 86 THR A CA 1
ATOM 663 C C . THR A 1 86 ? -9.058 0.564 17.951 1.00 92.06 86 THR A C 1
ATOM 665 O O . THR A 1 86 ? -8.549 -0.470 18.383 1.00 92.06 86 THR A O 1
ATOM 668 N N . THR A 1 87 ? -10.363 0.739 17.848 1.00 95.62 87 THR A N 1
ATOM 669 C CA . THR A 1 87 ? -11.372 -0.257 18.159 1.00 95.62 87 THR A CA 1
ATOM 670 C C . THR A 1 87 ? -11.905 -0.835 16.855 1.00 95.62 87 THR A C 1
ATOM 672 O O . THR A 1 87 ? -12.347 -0.090 15.978 1.00 95.62 87 THR A O 1
ATOM 675 N N . VAL A 1 88 ? -11.865 -2.161 16.733 1.00 96.81 88 VAL A N 1
ATOM 676 C CA . VAL A 1 88 ? -12.425 -2.897 15.600 1.00 96.81 88 VAL A CA 1
ATOM 677 C C . VAL A 1 88 ? -13.637 -3.688 16.059 1.00 96.81 88 VAL A C 1
ATOM 679 O O . VAL A 1 88 ? -13.538 -4.471 17.001 1.00 96.81 88 VAL A O 1
ATOM 682 N N . THR A 1 89 ? -14.765 -3.513 15.378 1.00 96.06 89 THR A N 1
ATOM 683 C CA . THR A 1 89 ? -15.974 -4.312 15.618 1.00 96.06 89 THR A CA 1
ATOM 684 C C . THR A 1 89 ? -16.095 -5.358 14.518 1.00 96.06 89 THR A C 1
ATOM 686 O O . THR A 1 89 ? -16.208 -5.030 13.335 1.00 96.06 89 THR A O 1
ATOM 689 N N . LEU A 1 90 ? -16.037 -6.631 14.901 1.00 93.19 90 LEU A N 1
ATOM 690 C CA . LEU A 1 90 ? -16.192 -7.758 13.988 1.00 93.19 90 LEU A CA 1
ATOM 691 C C . LEU A 1 90 ? -17.666 -7.936 13.587 1.00 93.19 90 LEU A C 1
ATOM 693 O O . LEU A 1 90 ? -18.557 -7.506 14.320 1.00 93.19 90 LEU A O 1
ATOM 697 N N . PRO A 1 91 ? -17.959 -8.638 12.474 1.00 85.75 91 PRO A N 1
ATOM 698 C CA . PRO A 1 91 ? -19.338 -8.931 12.070 1.00 85.75 91 PRO A CA 1
ATOM 699 C C . PRO A 1 91 ? -20.170 -9.667 13.133 1.00 85.75 91 PRO A C 1
ATOM 701 O O . PRO A 1 91 ? -21.389 -9.552 13.139 1.00 85.75 91 PRO A O 1
ATOM 704 N N . SER A 1 92 ? -19.523 -10.399 14.046 1.00 88.38 92 SER A N 1
ATOM 705 C CA . SER A 1 92 ? -20.173 -11.057 15.188 1.00 88.38 92 SER A CA 1
ATOM 706 C C . SER A 1 92 ? -20.622 -10.093 16.294 1.00 88.38 92 SER A C 1
ATOM 708 O O . SER A 1 92 ? -21.241 -10.529 17.260 1.00 88.38 92 SER A O 1
ATOM 710 N N . GLY A 1 93 ? -20.271 -8.807 16.201 1.00 91.31 93 GLY A N 1
ATOM 711 C CA . GLY A 1 93 ? -20.442 -7.816 17.264 1.00 91.31 93 GLY A CA 1
ATOM 712 C C . GLY A 1 93 ? -19.316 -7.818 18.301 1.00 91.31 93 GLY A C 1
ATOM 713 O O . GLY A 1 93 ? -19.285 -6.936 19.155 1.00 91.31 93 GLY A O 1
ATOM 714 N N . LEU A 1 94 ? -18.369 -8.764 18.227 1.00 94.94 94 LEU A N 1
ATOM 715 C CA . LEU A 1 94 ? -17.196 -8.767 19.099 1.00 94.94 94 LEU A CA 1
ATOM 716 C C . LEU A 1 94 ? -16.322 -7.545 18.809 1.00 94.94 94 LEU A C 1
ATOM 718 O O . LEU A 1 94 ? -16.004 -7.251 17.656 1.00 94.94 94 LEU A O 1
ATOM 722 N N . THR A 1 95 ? -15.895 -6.870 19.868 1.00 96.19 95 THR A N 1
ATOM 723 C CA . THR A 1 95 ?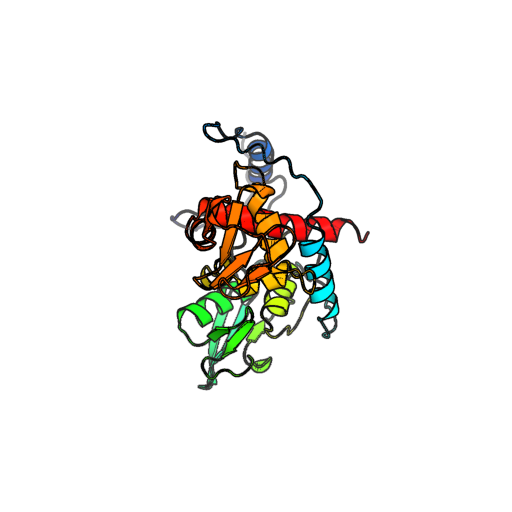 -15.029 -5.700 19.780 1.00 96.19 95 THR A CA 1
ATOM 724 C C . THR A 1 95 ? -13.615 -6.035 20.232 1.00 96.19 95 THR A C 1
ATOM 726 O O . THR A 1 95 ? -13.407 -6.575 21.316 1.00 96.19 95 THR A O 1
ATOM 729 N N . GLU A 1 96 ? -12.633 -5.648 19.425 1.00 96.88 96 GLU A N 1
ATOM 730 C CA . GLU A 1 96 ? -11.213 -5.771 19.732 1.00 96.88 96 GLU A CA 1
ATOM 731 C C . GLU A 1 96 ? -10.555 -4.392 19.789 1.00 96.88 96 GLU A C 1
ATOM 733 O O . GLU A 1 96 ? -10.912 -3.488 19.033 1.00 96.88 96 GLU A O 1
ATOM 738 N N . ARG A 1 97 ? -9.584 -4.218 20.689 1.00 95.12 97 ARG A N 1
ATOM 739 C CA . ARG A 1 97 ? -8.890 -2.943 20.899 1.00 95.12 97 ARG A CA 1
ATOM 740 C C . ARG A 1 97 ? -7.398 -3.090 20.664 1.00 95.12 97 ARG A C 1
ATOM 742 O O . ARG A 1 97 ? -6.772 -4.031 21.145 1.00 95.12 97 ARG A O 1
ATOM 749 N N . TYR A 1 98 ? -6.845 -2.113 19.964 1.00 92.44 98 TYR A N 1
ATOM 750 C CA . TYR A 1 98 ? -5.445 -2.034 19.588 1.00 92.44 98 TYR A CA 1
ATOM 751 C C . TYR A 1 98 ? -4.911 -0.694 20.052 1.00 92.44 98 TYR A C 1
ATOM 753 O O . TYR A 1 98 ? -5.424 0.332 19.628 1.00 92.44 98 TYR A O 1
ATOM 761 N N . SER A 1 99 ? -3.894 -0.684 20.903 1.00 87.06 99 SER A N 1
ATOM 762 C CA . SER A 1 99 ? -3.240 0.556 21.337 1.00 87.06 99 SER A CA 1
ATOM 763 C C . SER A 1 99 ? -1.948 0.775 20.565 1.00 87.06 99 SER A C 1
ATOM 765 O O . SER A 1 99 ? -1.320 -0.195 20.139 1.00 87.06 99 SER A O 1
ATOM 767 N N . THR A 1 100 ? -1.536 2.027 20.382 1.00 80.62 100 THR A N 1
ATOM 768 C CA . THR A 1 100 ? -0.203 2.344 19.849 1.00 80.62 100 THR A CA 1
ATOM 769 C C . THR A 1 100 ? 0.883 1.632 20.660 1.00 80.62 100 THR A C 1
ATOM 771 O O . THR A 1 100 ? 0.793 1.519 21.879 1.00 80.62 100 THR A O 1
ATOM 774 N N . ASP A 1 101 ? 1.886 1.115 19.959 1.00 73.75 101 ASP A N 1
ATOM 775 C CA . ASP A 1 101 ? 3.078 0.487 20.530 1.00 73.75 101 ASP A CA 1
ATOM 776 C C . ASP A 1 101 ? 4.322 1.148 19.928 1.00 73.75 101 ASP A C 1
ATOM 778 O O . ASP A 1 101 ? 4.211 1.850 18.922 1.00 73.75 101 ASP A O 1
ATOM 782 N N . THR A 1 102 ? 5.490 0.906 20.522 1.00 64.31 102 THR A N 1
ATOM 783 C CA . THR A 1 102 ? 6.764 1.635 20.369 1.00 64.31 102 THR A CA 1
ATOM 784 C C . THR A 1 102 ? 7.120 2.031 18.933 1.00 64.31 102 THR A C 1
ATOM 786 O O . THR A 1 102 ? 7.754 3.060 18.741 1.00 64.31 102 THR A O 1
ATOM 789 N N . ASN A 1 103 ? 6.700 1.256 17.925 1.00 68.44 103 ASN A N 1
ATOM 790 C CA . ASN A 1 103 ? 6.968 1.534 16.512 1.00 68.44 103 ASN A CA 1
ATOM 791 C C . ASN A 1 103 ? 5.736 1.478 15.588 1.00 68.44 103 ASN A C 1
ATOM 793 O O . ASN A 1 103 ? 5.894 1.572 14.374 1.00 68.44 103 ASN A O 1
ATOM 797 N N . MET A 1 104 ? 4.510 1.308 16.097 1.00 76.62 104 MET A N 1
ATOM 798 C CA . MET A 1 104 ? 3.324 1.143 15.247 1.00 76.62 104 MET A CA 1
ATOM 799 C C . MET A 1 104 ? 2.076 1.778 15.867 1.00 76.62 104 MET A C 1
ATOM 801 O O . MET A 1 104 ? 1.657 1.421 16.968 1.00 76.62 104 MET A O 1
ATOM 805 N N . HIS A 1 105 ? 1.447 2.689 15.120 1.00 81.88 105 HIS A N 1
ATOM 806 C CA . HIS A 1 105 ? 0.184 3.306 15.522 1.00 81.88 105 HIS A CA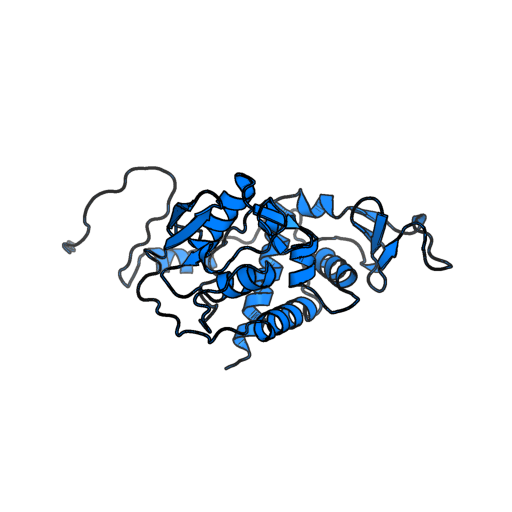 1
ATOM 807 C C . HIS A 1 105 ? -0.944 2.280 15.594 1.00 81.88 105 HIS A C 1
ATOM 809 O O . HIS A 1 105 ? -0.982 1.315 14.823 1.00 81.88 105 HIS A O 1
ATOM 815 N N . SER A 1 106 ? -1.881 2.532 16.505 1.00 87.25 106 SER A N 1
ATOM 816 C CA . SER A 1 106 ? -3.039 1.679 16.761 1.00 87.25 106 SER A CA 1
ATOM 817 C C . SER A 1 106 ? -3.786 1.232 15.499 1.00 87.25 106 SER A C 1
ATOM 819 O O . SER A 1 106 ? -4.153 0.064 15.384 1.00 87.25 106 SER A O 1
ATOM 821 N N . GLU A 1 107 ? -3.928 2.123 14.516 1.00 90.12 107 GLU A N 1
ATOM 822 C CA . GLU A 1 107 ? -4.596 1.882 13.240 1.00 90.12 107 GLU A CA 1
ATOM 823 C C . GLU A 1 107 ? -3.865 0.826 12.410 1.00 90.12 107 GLU A C 1
ATOM 825 O O . GLU A 1 107 ? -4.485 -0.063 11.828 1.00 90.12 107 GLU A O 1
ATOM 830 N N . MET A 1 108 ? -2.532 0.906 12.368 1.00 89.19 108 MET A N 1
ATOM 831 C CA . MET A 1 108 ? -1.697 -0.030 11.614 1.00 89.19 108 MET A CA 1
ATOM 832 C C . MET A 1 108 ? -1.625 -1.392 12.311 1.00 89.19 108 MET A C 1
ATOM 834 O O . MET A 1 108 ? -1.607 -2.415 11.628 1.00 89.19 108 MET A O 1
ATOM 838 N N . ARG A 1 109 ? -1.664 -1.421 13.652 1.00 89.69 109 ARG A N 1
ATOM 839 C CA . ARG A 1 109 ? -1.754 -2.668 14.430 1.00 89.69 109 ARG A CA 1
ATOM 840 C C . ARG A 1 109 ? -3.083 -3.378 14.210 1.00 89.69 109 ARG A C 1
ATOM 842 O O . ARG A 1 109 ? -3.095 -4.576 13.940 1.00 89.69 109 ARG A O 1
ATOM 849 N N . ALA A 1 110 ? -4.186 -2.635 14.296 1.00 93.75 110 ALA A N 1
ATOM 850 C CA . ALA A 1 110 ? -5.521 -3.151 14.023 1.00 93.75 110 ALA A CA 1
ATOM 851 C C . ALA A 1 110 ? -5.592 -3.732 12.607 1.00 93.75 110 ALA A C 1
ATOM 853 O O . ALA A 1 110 ? -5.992 -4.878 12.419 1.00 93.75 110 ALA A O 1
ATOM 854 N N . LEU A 1 111 ? -5.104 -2.980 11.619 1.00 94.44 111 LEU A N 1
ATOM 855 C CA . LEU A 1 111 ? -5.025 -3.426 10.235 1.00 94.44 111 LEU A CA 1
ATOM 856 C C . LEU A 1 111 ? -4.182 -4.699 10.067 1.00 94.44 111 LEU A C 1
ATOM 858 O O . LEU A 1 111 ? -4.626 -5.640 9.410 1.00 94.44 111 LEU A O 1
ATOM 862 N N . GLN A 1 112 ? -2.995 -4.756 10.678 1.00 93.12 112 GLN A N 1
ATOM 863 C CA . GLN A 1 112 ? -2.145 -5.946 10.653 1.00 93.12 112 GLN A CA 1
ATOM 864 C C . GLN A 1 112 ? -2.885 -7.165 11.206 1.00 93.12 112 GLN A C 1
ATOM 866 O O . GLN A 1 112 ? -2.921 -8.207 10.556 1.00 93.12 112 GLN A O 1
ATOM 871 N N . ALA A 1 113 ? -3.491 -7.033 12.385 1.00 93.88 113 ALA A N 1
ATOM 872 C CA . ALA A 1 113 ? -4.184 -8.131 13.039 1.00 93.88 113 ALA A CA 1
ATOM 873 C C . ALA A 1 113 ? -5.401 -8.605 12.233 1.00 93.88 113 ALA A C 1
ATOM 875 O O . ALA A 1 113 ? -5.602 -9.809 12.078 1.00 93.88 113 ALA A O 1
ATOM 876 N N . MET A 1 114 ? -6.182 -7.679 11.668 1.00 96.00 114 MET A N 1
ATOM 877 C CA . MET A 1 114 ? -7.357 -8.019 10.866 1.00 96.00 114 MET A CA 1
ATOM 878 C C . MET A 1 114 ? -7.006 -8.754 9.572 1.00 96.00 114 MET A C 1
ATOM 880 O O . MET A 1 114 ? -7.707 -9.698 9.203 1.00 96.00 114 MET A O 1
ATOM 884 N N . LEU A 1 115 ? -5.913 -8.369 8.906 1.00 94.56 115 LEU A N 1
ATOM 885 C CA . LEU A 1 115 ? -5.435 -9.063 7.710 1.00 94.56 115 LEU A CA 1
ATOM 886 C C . LEU A 1 115 ? -4.769 -10.409 8.043 1.00 94.56 115 LEU A C 1
ATOM 888 O O . LEU A 1 115 ? -4.961 -11.384 7.322 1.00 94.56 115 LEU A O 1
ATOM 892 N N . GLN A 1 116 ? -4.001 -10.501 9.135 1.00 93.69 116 GLN A N 1
ATOM 893 C CA . GLN A 1 116 ? -3.356 -11.753 9.559 1.00 93.69 116 GLN A CA 1
ATOM 894 C C . GLN A 1 116 ? -4.368 -12.820 9.986 1.00 93.69 116 GLN A C 1
ATOM 896 O O . GLN A 1 116 ? -4.168 -13.999 9.713 1.00 93.69 116 GLN A O 1
ATOM 901 N N . ARG A 1 117 ? -5.462 -12.412 10.639 1.00 93.88 117 ARG A N 1
ATOM 902 C CA . ARG A 1 117 ? -6.536 -13.319 11.073 1.00 93.88 117 ARG A CA 1
ATOM 903 C C . ARG A 1 117 ? -7.551 -13.632 9.971 1.00 93.88 117 ARG A C 1
ATOM 905 O O . ARG A 1 117 ? -8.447 -14.436 10.192 1.00 93.88 117 ARG A O 1
ATOM 912 N N . GLY A 1 118 ? -7.437 -12.994 8.804 1.00 93.06 118 GLY A N 1
ATOM 913 C CA . GLY A 1 118 ? -8.338 -13.208 7.670 1.00 93.06 118 GLY A CA 1
ATOM 914 C C . GLY A 1 118 ? -9.737 -12.609 7.839 1.00 93.06 118 GLY A C 1
ATOM 915 O O . GLY A 1 118 ? -10.616 -12.894 7.030 1.00 93.06 118 GLY A O 1
ATOM 916 N N . TYR A 1 119 ? -9.964 -11.766 8.854 1.00 95.25 119 TYR A N 1
ATOM 917 C CA . TYR A 1 119 ? -11.223 -11.024 8.983 1.00 95.25 119 TYR A CA 1
ATOM 918 C C . TYR A 1 119 ? -11.375 -9.994 7.870 1.00 95.25 119 TYR A C 1
ATOM 920 O O . TYR A 1 119 ? -12.487 -9.746 7.392 1.00 95.25 119 TYR A O 1
ATOM 928 N N . TRP A 1 120 ? -10.253 -9.409 7.457 1.00 95.88 120 TRP A N 1
ATOM 929 C CA . TRP A 1 120 ? -10.159 -8.508 6.324 1.00 95.88 120 TRP A CA 1
ATOM 930 C C . TRP A 1 120 ? -9.293 -9.115 5.228 1.00 95.88 120 TRP A C 1
ATOM 932 O O . TRP A 1 120 ? -8.384 -9.903 5.486 1.00 95.88 120 TRP A O 1
ATOM 942 N N . VAL A 1 121 ? -9.564 -8.712 3.993 1.00 94.75 121 VAL A N 1
ATOM 943 C CA . VAL A 1 121 ? -8.848 -9.157 2.801 1.00 94.75 121 VAL A CA 1
ATOM 944 C C . VAL A 1 121 ? -8.399 -7.955 1.987 1.00 94.75 121 VAL A C 1
ATOM 946 O O . VAL A 1 121 ? -9.125 -6.971 1.842 1.00 94.75 121 VAL A O 1
ATOM 949 N N . LEU A 1 122 ? -7.196 -8.051 1.433 1.00 93.69 122 LEU A N 1
ATOM 950 C CA . LEU A 1 122 ? -6.667 -7.072 0.498 1.00 93.69 122 LEU A CA 1
ATOM 951 C C . LEU A 1 122 ? -7.039 -7.503 -0.923 1.00 93.69 122 LEU A C 1
ATOM 953 O O . LEU A 1 122 ? -6.716 -8.613 -1.344 1.00 93.69 122 LEU A O 1
ATOM 957 N N . ARG A 1 123 ? -7.756 -6.651 -1.654 1.00 89.94 123 ARG A N 1
ATOM 958 C CA . ARG A 1 123 ? -8.140 -6.879 -3.052 1.00 89.94 123 ARG A CA 1
ATOM 959 C C . ARG A 1 123 ? -7.974 -5.586 -3.829 1.00 89.94 123 ARG A C 1
ATOM 961 O O . ARG A 1 123 ? -8.450 -4.540 -3.398 1.00 89.94 123 ARG A O 1
ATOM 968 N N . TYR A 1 124 ? -7.301 -5.650 -4.975 1.00 87.44 124 TYR A N 1
ATOM 969 C CA . TYR A 1 124 ? -7.085 -4.486 -5.844 1.00 87.44 124 TYR A CA 1
ATOM 970 C C . TYR A 1 124 ? -6.476 -3.274 -5.104 1.00 87.44 124 TYR A C 1
ATOM 972 O O . TYR A 1 124 ? -6.864 -2.129 -5.338 1.00 87.44 124 TYR A O 1
ATOM 980 N N . GLY A 1 125 ? -5.555 -3.524 -4.163 1.00 88.31 125 GLY A N 1
ATOM 981 C CA . GLY A 1 125 ? -4.898 -2.480 -3.370 1.00 88.31 125 GLY A CA 1
ATOM 982 C C . GLY A 1 125 ? -5.788 -1.813 -2.318 1.00 88.31 125 GLY A C 1
ATOM 983 O O . GLY A 1 125 ? -5.438 -0.745 -1.818 1.00 88.31 125 GLY A O 1
ATOM 984 N N . ARG A 1 126 ? -6.947 -2.405 -1.997 1.00 93.38 126 ARG A N 1
ATOM 985 C CA . ARG A 1 126 ? -7.907 -1.911 -1.000 1.00 93.38 126 ARG A CA 1
ATOM 986 C C . ARG A 1 126 ? -8.318 -3.008 -0.031 1.00 93.38 126 ARG A C 1
ATOM 988 O O . ARG A 1 126 ? -8.293 -4.191 -0.365 1.00 93.38 126 ARG A O 1
ATOM 995 N N . VAL A 1 127 ? -8.708 -2.603 1.168 1.00 95.50 127 VAL A N 1
ATOM 996 C CA . VAL A 1 127 ? -9.117 -3.512 2.236 1.00 95.50 127 VAL A CA 1
ATOM 997 C C . VAL A 1 127 ? -10.633 -3.653 2.248 1.00 95.50 127 VAL A C 1
ATOM 999 O O . VAL A 1 127 ? -11.368 -2.668 2.212 1.00 95.50 127 VAL A O 1
ATOM 1002 N N . PHE A 1 128 ? -11.084 -4.898 2.338 1.00 95.19 128 PHE A N 1
ATOM 1003 C CA . PHE A 1 128 ? -12.485 -5.281 2.456 1.00 95.19 128 PHE A CA 1
ATOM 1004 C C . PHE A 1 128 ? -12.658 -6.229 3.639 1.00 95.19 128 PHE A C 1
ATOM 1006 O O . PHE A 1 128 ? -11.711 -6.886 4.070 1.00 95.19 128 PHE A O 1
ATOM 1013 N N . LEU A 1 129 ? -13.884 -6.352 4.130 1.00 94.75 129 LEU A N 1
ATOM 1014 C CA . LEU A 1 129 ? -14.282 -7.476 4.969 1.00 94.75 129 LEU A CA 1
ATOM 1015 C C . LEU A 1 129 ? -14.122 -8.793 4.190 1.00 94.75 129 LEU A C 1
ATOM 1017 O O . LEU A 1 129 ? -14.197 -8.813 2.960 1.00 94.75 129 LEU A O 1
ATOM 1021 N N . ALA A 1 130 ? -13.954 -9.915 4.894 1.00 92.00 130 ALA A N 1
ATOM 1022 C CA . ALA A 1 130 ? -13.818 -11.240 4.278 1.00 92.00 130 ALA A CA 1
ATOM 1023 C C . ALA A 1 130 ? -14.981 -11.607 3.332 1.00 92.00 130 ALA A C 1
ATOM 1025 O O . ALA A 1 130 ? -14.778 -12.302 2.336 1.00 92.00 130 ALA A O 1
ATOM 1026 N N . ASN A 1 131 ? -16.184 -11.086 3.596 1.00 90.62 131 ASN A N 1
ATOM 1027 C CA . ASN A 1 131 ? -17.367 -11.254 2.746 1.00 90.62 131 ASN A CA 1
ATOM 1028 C C . ASN A 1 131 ? -17.362 -10.367 1.476 1.00 90.62 131 ASN A C 1
ATOM 1030 O O . ASN A 1 131 ? -18.316 -10.399 0.705 1.00 90.62 131 ASN A O 1
ATOM 1034 N N . GLY A 1 132 ? -16.313 -9.568 1.256 1.00 91.44 132 GLY A N 1
ATOM 1035 C CA . GLY A 1 132 ? -16.147 -8.685 0.100 1.00 91.44 132 GLY A CA 1
ATOM 1036 C C . GLY A 1 132 ? -16.761 -7.289 0.243 1.00 91.44 132 GLY A C 1
ATOM 1037 O O . GLY A 1 132 ? -16.602 -6.477 -0.665 1.00 91.44 132 GLY A O 1
ATOM 1038 N N . GLN A 1 133 ? -17.436 -6.980 1.352 1.00 94.31 133 GLN A N 1
ATOM 1039 C CA . GLN A 1 133 ? -17.992 -5.647 1.595 1.00 94.31 133 GLN A CA 1
ATOM 1040 C C . GLN A 1 133 ? -16.920 -4.667 2.087 1.00 94.31 133 GLN A C 1
ATOM 1042 O O . GLN A 1 133 ? -15.932 -5.058 2.709 1.00 94.31 133 GLN A O 1
ATOM 1047 N N . SER A 1 134 ? -17.120 -3.372 1.835 1.00 93.62 134 SER A N 1
ATOM 1048 C CA . SER A 1 134 ? -16.282 -2.318 2.418 1.00 93.62 134 SER A CA 1
ATOM 1049 C C . SER A 1 134 ? -16.365 -2.344 3.944 1.00 93.62 134 SER A C 1
ATOM 1051 O O . SER A 1 134 ? -17.428 -2.617 4.500 1.00 93.62 134 SER A O 1
ATOM 1053 N N . VAL A 1 135 ? -15.264 -2.019 4.623 1.00 94.56 135 VAL A N 1
ATOM 1054 C CA . VAL A 1 135 ? -15.243 -1.897 6.087 1.00 94.56 135 VAL A CA 1
ATOM 1055 C C . VAL A 1 135 ? -16.087 -0.681 6.508 1.00 94.56 135 VAL A C 1
ATOM 1057 O O . VAL A 1 135 ? -15.754 0.437 6.109 1.00 94.56 135 VAL A O 1
ATOM 1060 N N . PRO A 1 136 ? -17.170 -0.850 7.293 1.00 92.44 136 PRO A N 1
ATOM 1061 C CA . PRO A 1 136 ? -17.987 0.271 7.754 1.00 92.44 136 PRO A CA 1
ATOM 1062 C C . PRO A 1 136 ? -17.232 1.174 8.733 1.00 92.44 136 PRO A C 1
ATOM 1064 O O . PRO A 1 136 ? -16.422 0.694 9.524 1.00 92.44 136 PRO A O 1
ATOM 1067 N N . ALA A 1 137 ? -17.564 2.468 8.768 1.00 89.81 137 ALA A N 1
ATOM 1068 C CA . ALA A 1 137 ? -16.974 3.411 9.729 1.00 89.81 137 ALA A CA 1
ATOM 1069 C C . ALA A 1 137 ? -17.216 3.018 11.194 1.00 89.81 137 ALA A C 1
ATOM 1071 O O . ALA A 1 137 ? -16.368 3.242 12.046 1.00 89.81 137 ALA A O 1
ATOM 1072 N N . THR A 1 138 ? -18.338 2.359 11.484 1.00 90.94 138 THR A N 1
ATOM 1073 C CA . THR A 1 138 ? -18.656 1.829 12.818 1.00 90.94 138 THR A CA 1
ATOM 1074 C C . THR A 1 138 ? -17.797 0.627 13.221 1.00 90.94 138 THR A C 1
ATOM 1076 O O . THR A 1 138 ? -17.768 0.263 14.394 1.00 90.94 138 THR A O 1
ATOM 1079 N N . HIS A 1 139 ? -17.107 -0.009 12.268 1.00 93.31 139 HIS A N 1
ATOM 1080 C CA . HIS A 1 139 ? -16.283 -1.195 12.505 1.00 93.31 139 HIS A CA 1
ATOM 1081 C C . HIS A 1 139 ? -14.802 -0.865 12.679 1.00 93.31 139 HIS A C 1
ATOM 1083 O O . HIS A 1 139 ? -14.034 -1.761 13.012 1.00 93.31 139 HIS A O 1
ATOM 1089 N N . PHE A 1 140 ? -14.390 0.383 12.456 1.00 94.88 140 PHE A N 1
ATOM 1090 C CA . PHE A 1 140 ? -13.012 0.824 12.625 1.00 94.88 140 PHE A CA 1
ATOM 1091 C C . PHE A 1 140 ? -13.005 2.254 13.155 1.00 94.88 140 PHE A C 1
ATOM 1093 O O . PHE A 1 140 ? -13.202 3.200 12.396 1.00 94.88 140 PHE A O 1
ATOM 1100 N N . VAL A 1 141 ? -12.819 2.396 14.466 1.00 92.38 141 VAL A N 1
ATOM 1101 C CA . VAL A 1 141 ? -12.924 3.681 15.161 1.00 92.38 141 VAL A CA 1
ATOM 1102 C C . VAL A 1 141 ? -11.665 3.932 15.968 1.00 92.38 141 VAL A C 1
ATOM 1104 O O . VAL A 1 141 ? -11.316 3.132 16.835 1.00 92.38 141 VAL A O 1
ATOM 1107 N N . THR A 1 142 ? -11.012 5.062 15.721 1.00 88.12 142 THR A N 1
ATOM 1108 C CA . THR A 1 142 ? -9.892 5.535 16.541 1.00 88.12 142 THR A CA 1
ATOM 1109 C C . THR A 1 142 ? -10.376 6.646 17.465 1.00 88.12 142 THR A C 1
ATOM 1111 O O . THR A 1 142 ? -11.125 7.530 17.048 1.00 88.12 142 THR A O 1
ATOM 1114 N N . ASP A 1 143 ? -9.975 6.583 18.732 1.00 85.62 143 ASP A N 1
ATOM 1115 C CA . ASP A 1 143 ? -10.356 7.551 19.769 1.00 85.62 143 ASP A CA 1
ATOM 1116 C C . ASP A 1 143 ? -9.616 8.896 19.667 1.00 85.62 143 ASP A C 1
ATOM 1118 O O . ASP A 1 143 ? -10.037 9.884 20.268 1.00 85.62 143 ASP A O 1
ATOM 1122 N N . GLN A 1 144 ? -8.535 8.939 18.890 1.00 80.69 144 GLN A N 1
ATOM 1123 C CA . GLN A 1 144 ? -7.745 10.125 18.591 1.00 80.69 144 GLN A CA 1
ATOM 1124 C C . GLN A 1 144 ? -7.723 10.415 17.085 1.00 80.69 144 GLN A C 1
ATOM 1126 O O . GLN A 1 144 ? -7.870 9.500 16.269 1.00 80.69 144 GLN A O 1
ATOM 1131 N N . PRO A 1 145 ? -7.513 11.681 16.684 1.00 78.50 145 PRO A N 1
ATOM 1132 C CA . PRO A 1 145 ? -7.354 12.022 15.280 1.00 78.50 145 PRO A CA 1
ATOM 1133 C C . PRO A 1 145 ? -6.148 11.324 14.623 1.00 78.50 145 PRO A C 1
ATOM 1135 O O . PRO A 1 145 ? -5.048 11.304 15.180 1.00 78.50 145 PRO A O 1
ATOM 1138 N N . HIS A 1 146 ? -6.335 10.791 13.412 1.00 77.38 146 HIS A N 1
ATOM 1139 C CA . HIS A 1 146 ? -5.300 10.057 12.680 1.00 77.38 146 HIS A CA 1
ATOM 1140 C C . HIS A 1 146 ? -4.123 10.967 12.340 1.00 77.38 146 HIS A C 1
ATOM 1142 O O . HIS A 1 146 ? -4.313 12.066 11.814 1.00 77.38 146 HIS A O 1
ATOM 1148 N N . CYS A 1 147 ? -2.890 10.492 12.517 1.00 76.88 147 CYS A N 1
ATOM 1149 C CA . CYS A 1 147 ? -1.738 11.225 11.995 1.00 76.88 147 CYS A CA 1
ATOM 1150 C C . CYS A 1 147 ? -1.792 11.297 10.454 1.00 76.88 147 CYS A C 1
ATOM 1152 O O . CYS A 1 147 ? -2.457 10.494 9.791 1.00 76.88 147 CYS A O 1
ATOM 1154 N N . GLY A 1 148 ? -1.058 12.235 9.852 1.00 72.38 148 GLY A N 1
ATOM 1155 C CA . GLY A 1 148 ? -1.073 12.415 8.397 1.00 72.38 148 GLY A CA 1
ATOM 1156 C C . GLY A 1 148 ? -0.605 11.186 7.597 1.00 72.38 148 GLY A C 1
ATOM 1157 O O . GLY A 1 148 ? -1.044 10.994 6.467 1.00 72.38 148 GLY A O 1
ATOM 1158 N N . PHE A 1 149 ? 0.258 10.336 8.168 1.00 77.44 149 PHE A N 1
ATOM 1159 C CA . PHE A 1 149 ? 0.651 9.060 7.555 1.00 77.44 149 PHE A CA 1
ATOM 1160 C C . PHE A 1 149 ? -0.500 8.045 7.572 1.00 77.44 149 PHE A C 1
ATOM 1162 O O . PHE A 1 149 ? -0.903 7.566 6.513 1.00 77.44 149 PHE A O 1
ATOM 1169 N N . CYS A 1 150 ? -1.074 7.771 8.752 1.00 81.69 150 CYS A N 1
ATOM 1170 C CA . CYS A 1 150 ? -2.214 6.865 8.900 1.00 81.69 150 CYS A CA 1
ATOM 1171 C C . CYS A 1 150 ? -3.390 7.323 8.038 1.00 81.69 150 CYS A C 1
ATOM 1173 O O . CYS A 1 150 ? -3.981 6.505 7.350 1.00 81.69 150 CYS A O 1
ATOM 1175 N N . THR A 1 151 ? -3.656 8.628 7.983 1.00 82.25 151 THR A N 1
ATOM 1176 C CA . THR A 1 151 ? -4.715 9.206 7.146 1.00 82.25 151 THR A CA 1
ATOM 1177 C C . THR A 1 151 ? -4.555 8.799 5.679 1.00 82.25 151 THR A C 1
ATOM 1179 O O . THR A 1 151 ? -5.495 8.300 5.072 1.00 82.25 151 THR A O 1
ATOM 1182 N N . ILE A 1 152 ? -3.356 8.943 5.112 1.00 81.69 152 ILE A N 1
ATOM 1183 C CA . ILE A 1 152 ? -3.108 8.642 3.695 1.00 81.69 152 ILE A CA 1
ATOM 1184 C C . ILE A 1 152 ? -3.128 7.143 3.427 1.00 81.69 152 ILE A C 1
ATOM 1186 O O . ILE A 1 152 ? -3.705 6.713 2.432 1.00 81.69 152 ILE A O 1
ATOM 1190 N N . VAL A 1 153 ? -2.538 6.339 4.313 1.00 86.81 153 VAL A N 1
ATOM 1191 C CA . VAL A 1 153 ? -2.557 4.878 4.179 1.00 86.81 153 VAL A CA 1
ATOM 1192 C C . VAL A 1 153 ? -3.989 4.350 4.265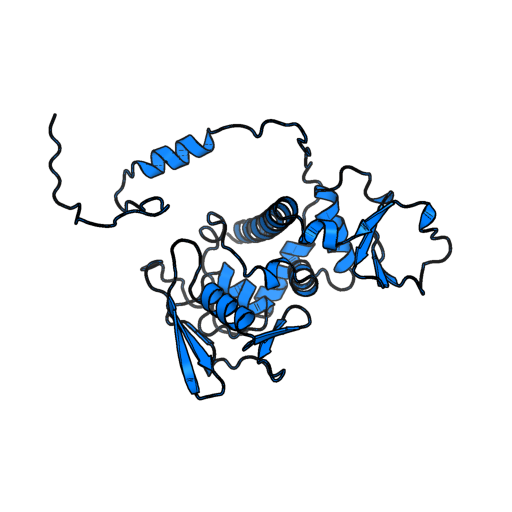 1.00 86.81 153 VAL A C 1
ATOM 1194 O O . VAL A 1 153 ? -4.407 3.597 3.390 1.00 86.81 153 VAL A O 1
ATOM 1197 N N . LEU A 1 154 ? -4.768 4.774 5.262 1.00 89.94 154 LEU A N 1
ATOM 1198 C CA . LEU A 1 154 ? -6.165 4.366 5.419 1.00 89.94 154 LEU A CA 1
ATOM 1199 C C . LEU A 1 154 ? -7.013 4.814 4.219 1.00 89.94 154 LEU A C 1
ATOM 1201 O O . LEU A 1 154 ? -7.746 3.998 3.660 1.00 89.94 154 LEU A O 1
ATOM 1205 N N . ALA A 1 155 ? -6.844 6.057 3.753 1.00 87.94 155 ALA A N 1
ATOM 1206 C CA . ALA A 1 155 ? -7.521 6.574 2.563 1.00 87.94 155 ALA A CA 1
ATOM 1207 C C . ALA A 1 155 ? -7.179 5.750 1.311 1.00 87.94 155 ALA A C 1
ATOM 1209 O O . ALA A 1 155 ? -8.066 5.330 0.563 1.00 87.94 155 ALA A O 1
ATOM 1210 N N . ALA A 1 156 ? -5.891 5.456 1.105 1.00 88.31 156 ALA A N 1
ATOM 1211 C CA . ALA A 1 156 ? -5.423 4.635 -0.003 1.00 88.31 156 ALA A CA 1
ATOM 1212 C C . ALA A 1 156 ? -6.028 3.226 0.054 1.00 88.31 156 ALA A C 1
ATOM 1214 O O . ALA A 1 156 ? -6.489 2.721 -0.964 1.00 88.31 156 ALA A O 1
ATOM 1215 N N . LEU A 1 157 ? -6.124 2.622 1.235 1.00 92.75 157 LEU A N 1
ATOM 1216 C CA . LEU A 1 157 ? -6.731 1.303 1.413 1.00 92.75 157 LEU A CA 1
ATOM 1217 C C . LEU A 1 157 ? -8.263 1.319 1.320 1.00 92.75 157 LEU A C 1
ATOM 1219 O O . LEU A 1 157 ? -8.878 0.257 1.272 1.00 92.75 157 LEU A O 1
ATOM 1223 N N . GLY A 1 158 ? -8.895 2.494 1.270 1.00 91.19 158 GLY A N 1
ATOM 1224 C CA . GLY A 1 158 ? -10.349 2.625 1.317 1.00 91.19 158 GLY A CA 1
ATOM 1225 C C . GLY A 1 158 ? -10.949 2.294 2.681 1.00 91.19 158 GLY A C 1
ATOM 1226 O O . GLY A 1 158 ? -12.117 1.916 2.739 1.00 91.19 158 GLY A O 1
ATOM 1227 N N . LEU A 1 159 ? -10.157 2.407 3.746 1.00 93.25 159 LEU A N 1
ATOM 1228 C CA . LEU A 1 159 ? -10.622 2.252 5.115 1.00 93.25 159 LEU A CA 1
ATOM 1229 C C . LEU A 1 159 ? -11.292 3.541 5.610 1.00 93.25 159 LEU A C 1
ATOM 1231 O O . LEU A 1 159 ? -10.972 4.628 5.120 1.00 93.25 159 LEU A O 1
ATOM 1235 N N . PRO A 1 160 ? -12.210 3.440 6.585 1.00 90.12 160 PRO A N 1
ATOM 1236 C CA . PRO A 1 160 ? -12.834 4.607 7.185 1.00 90.12 160 PRO A CA 1
ATOM 1237 C C . PRO A 1 160 ? -11.814 5.568 7.794 1.00 90.12 160 PRO A C 1
ATOM 1239 O O . PRO A 1 160 ? -10.915 5.162 8.528 1.00 90.12 160 PRO A O 1
ATOM 1242 N N . LEU A 1 161 ? -12.007 6.855 7.517 1.00 85.00 161 LEU A N 1
ATOM 1243 C CA . LEU A 1 161 ? -11.297 7.957 8.153 1.00 85.00 161 LEU A CA 1
ATOM 1244 C C . LEU A 1 161 ? -12.258 8.579 9.164 1.00 85.00 161 LEU A C 1
ATOM 1246 O O . LEU A 1 161 ? -13.036 9.461 8.805 1.00 85.00 161 LEU A O 1
ATOM 1250 N N . THR A 1 162 ? -12.289 8.075 10.398 1.00 79.69 162 THR A N 1
ATOM 1251 C CA . THR A 1 162 ? -13.240 8.574 11.407 1.00 79.69 162 THR A CA 1
ATOM 1252 C C . THR A 1 162 ? -12.895 9.991 11.848 1.00 79.69 162 THR A C 1
ATOM 1254 O O . THR A 1 162 ? -13.790 10.819 11.982 1.00 79.69 162 THR A O 1
ATOM 1257 N N . SER A 1 163 ? -11.599 10.284 11.997 1.00 76.50 163 SER A N 1
ATOM 1258 C CA . SER A 1 163 ? -11.098 11.592 12.436 1.00 76.50 163 SER A CA 1
ATOM 1259 C C . SER A 1 163 ? -9.773 11.937 11.735 1.00 76.50 163 SER A C 1
ATOM 1261 O O . SER A 1 163 ? -8.726 11.949 12.385 1.00 76.50 163 SER A O 1
ATOM 1263 N N . PRO A 1 164 ? -9.745 12.162 10.405 1.00 74.75 164 PRO A N 1
ATOM 1264 C CA . PRO A 1 164 ? -8.501 12.476 9.702 1.00 74.75 164 PRO A CA 1
ATOM 1265 C C . PRO A 1 164 ? -7.979 13.851 10.112 1.00 74.75 164 PRO A C 1
ATOM 1267 O O . PRO A 1 164 ? -8.762 14.755 10.391 1.00 74.75 164 PRO A O 1
ATOM 1270 N N . THR A 1 165 ? -6.660 14.041 10.113 1.00 67.06 165 THR A N 1
ATOM 1271 C CA . THR A 1 165 ? -6.061 15.347 10.429 1.00 67.06 165 THR A CA 1
ATOM 1272 C C . THR A 1 165 ? -5.377 15.962 9.229 1.00 67.06 165 THR A C 1
ATOM 1274 O O . THR A 1 165 ? -4.883 15.268 8.342 1.00 67.06 165 THR A O 1
ATOM 1277 N N . SER A 1 166 ? -5.258 17.290 9.253 1.00 57.66 166 SER A N 1
ATOM 1278 C CA . SER A 1 166 ? -4.333 18.036 8.390 1.00 57.66 166 SER A CA 1
ATOM 1279 C C . SER A 1 166 ? -2.871 17.945 8.874 1.00 57.66 166 SER A C 1
ATOM 1281 O O . SER A 1 166 ? -2.001 18.659 8.377 1.00 57.66 166 SER A O 1
ATOM 1283 N N . GLY A 1 167 ? -2.605 17.105 9.886 1.00 51.41 167 GLY A N 1
ATOM 1284 C CA . GLY A 1 167 ? -1.444 17.144 10.768 1.00 51.41 167 GLY A CA 1
ATOM 1285 C C . GLY A 1 167 ? -0.081 16.997 10.089 1.00 51.41 167 GLY A C 1
ATOM 1286 O O . GLY A 1 167 ? 0.129 16.196 9.180 1.00 51.41 167 GLY A O 1
ATOM 1287 N N . ASN A 1 168 ? 0.878 17.766 10.610 1.00 47.34 168 ASN A N 1
ATOM 1288 C CA . ASN A 1 168 ? 2.240 17.930 10.111 1.00 47.34 168 ASN A CA 1
ATOM 1289 C C . ASN A 1 168 ? 3.025 16.602 10.094 1.00 47.34 168 ASN A C 1
ATOM 1291 O O . ASN A 1 168 ? 3.448 16.086 11.126 1.00 47.34 168 ASN A O 1
ATOM 1295 N N . HIS A 1 169 ? 3.288 16.096 8.892 1.00 48.91 169 HIS A N 1
ATOM 1296 C CA . HIS A 1 169 ? 3.939 14.814 8.590 1.00 48.91 169 HIS A CA 1
ATOM 1297 C C . HIS A 1 169 ? 5.386 14.654 9.099 1.00 48.91 169 HIS A C 1
ATOM 1299 O O . HIS A 1 169 ? 5.977 13.596 8.914 1.00 48.91 169 HIS A O 1
ATOM 1305 N N . LYS A 1 170 ? 5.978 15.679 9.729 1.00 40.84 170 LYS A N 1
ATOM 1306 C CA . LYS A 1 170 ? 7.398 15.714 10.131 1.00 40.84 170 LYS A CA 1
ATOM 1307 C C . LYS A 1 170 ? 7.830 14.588 11.077 1.00 40.84 170 LYS A C 1
ATOM 1309 O O . LYS A 1 170 ? 9.015 14.269 11.093 1.00 40.84 170 LYS A O 1
ATOM 1314 N N . TYR A 1 171 ? 6.902 13.982 11.816 1.00 41.88 171 TYR A N 1
ATOM 1315 C CA . TYR A 1 171 ? 7.191 12.861 12.721 1.00 41.88 171 TYR A CA 1
ATOM 1316 C C . TYR A 1 171 ? 6.901 11.486 12.101 1.00 41.88 171 TYR A C 1
ATOM 1318 O O . TYR A 1 171 ? 7.528 10.506 12.484 1.00 41.88 171 TYR A O 1
ATOM 1326 N N . GLY A 1 172 ? 6.073 11.426 11.048 1.00 43.66 172 GLY A N 1
ATOM 1327 C CA . GLY A 1 172 ? 5.728 10.193 10.326 1.00 43.66 172 GLY A CA 1
ATOM 1328 C C . GLY A 1 172 ? 6.886 9.558 9.541 1.00 43.66 172 GLY A C 1
ATOM 1329 O O . GLY A 1 172 ? 6.739 8.465 9.012 1.00 43.66 172 GLY A O 1
ATOM 1330 N N . CYS A 1 173 ? 8.020 10.253 9.420 1.00 38.03 173 CYS A N 1
ATOM 1331 C CA . CYS A 1 173 ? 9.136 9.877 8.542 1.00 38.03 173 CYS A CA 1
ATOM 1332 C C . CYS A 1 173 ? 10.426 9.549 9.305 1.00 38.03 173 CYS A C 1
ATOM 1334 O O . CYS A 1 173 ? 11.347 8.981 8.722 1.00 38.03 173 CYS A O 1
ATOM 1336 N N . ASN A 1 174 ? 10.508 9.927 10.587 1.00 40.97 174 ASN A N 1
ATOM 1337 C CA . ASN A 1 174 ? 11.645 9.583 11.447 1.00 40.97 174 ASN A CA 1
ATOM 1338 C C . ASN A 1 174 ? 11.499 8.195 12.076 1.00 40.97 174 ASN A C 1
ATOM 1340 O O . ASN A 1 174 ? 12.474 7.669 12.605 1.00 40.97 174 ASN A O 1
ATOM 1344 N N . ALA A 1 175 ? 10.312 7.599 11.990 1.00 41.78 175 ALA A N 1
ATOM 1345 C CA . ALA A 1 175 ? 10.093 6.214 12.344 1.00 41.78 175 ALA A CA 1
ATOM 1346 C C . ALA A 1 175 ? 9.949 5.387 11.069 1.00 41.78 175 ALA A C 1
ATOM 1348 O O . ALA A 1 175 ? 9.227 5.719 10.128 1.00 41.78 175 ALA A O 1
ATOM 1349 N N . ILE A 1 176 ? 10.686 4.288 11.069 1.00 52.62 176 ILE A N 1
ATOM 1350 C CA . ILE A 1 176 ? 10.518 3.114 10.229 1.00 52.62 176 ILE A CA 1
ATOM 1351 C C . ILE A 1 176 ? 9.132 2.542 10.578 1.00 52.62 176 ILE A C 1
ATOM 1353 O O . ILE A 1 176 ? 9.040 1.536 11.267 1.00 52.62 176 ILE A O 1
ATOM 1357 N N . TYR A 1 177 ? 8.044 3.238 10.227 1.00 58.38 177 TYR A N 1
ATOM 1358 C CA . TYR A 1 177 ? 6.696 2.788 10.567 1.00 58.38 177 TYR A CA 1
ATOM 1359 C C . TYR A 1 177 ? 6.433 1.510 9.771 1.00 58.38 177 TYR A C 1
ATOM 1361 O O . TYR A 1 177 ? 6.372 1.565 8.535 1.00 58.38 177 TYR A O 1
ATOM 1369 N N . PRO A 1 178 ? 6.311 0.346 10.429 1.00 68.94 178 PRO A N 1
ATOM 1370 C CA . PRO A 1 178 ? 6.070 -0.885 9.723 1.00 68.94 178 PRO A CA 1
ATOM 1371 C C . PRO A 1 178 ? 4.659 -0.808 9.150 1.00 68.94 178 PRO A C 1
ATOM 1373 O O . PRO A 1 178 ? 3.676 -0.654 9.870 1.00 68.94 178 PRO A O 1
ATOM 1376 N N . LEU A 1 179 ? 4.554 -0.907 7.832 1.00 80.44 179 LEU A N 1
ATOM 1377 C CA . LEU A 1 179 ? 3.310 -1.331 7.210 1.00 80.44 179 LEU A CA 1
ATOM 1378 C C . LEU A 1 179 ? 3.190 -2.851 7.385 1.00 80.44 179 LEU A C 1
ATOM 1380 O O . LEU A 1 179 ? 4.212 -3.545 7.301 1.00 80.44 179 LEU A O 1
ATOM 1384 N N . PRO A 1 180 ? 1.974 -3.392 7.576 1.00 86.12 180 PRO A N 1
ATOM 1385 C CA . PRO A 1 180 ? 1.751 -4.830 7.509 1.00 86.12 180 PRO A CA 1
ATOM 1386 C C . PRO A 1 180 ? 2.407 -5.419 6.254 1.00 86.12 180 PRO A C 1
ATOM 1388 O O . PRO A 1 180 ? 2.247 -4.882 5.156 1.00 86.12 180 PRO A O 1
ATOM 1391 N N . LEU A 1 181 ? 3.149 -6.522 6.404 1.00 85.88 181 LEU A N 1
ATOM 1392 C CA . LEU A 1 181 ? 3.945 -7.110 5.317 1.00 85.88 181 LEU A CA 1
ATOM 1393 C C . LEU A 1 181 ? 3.109 -7.398 4.060 1.00 85.88 181 LEU A C 1
ATOM 1395 O O . LEU A 1 181 ? 3.579 -7.186 2.945 1.00 85.88 181 LEU A O 1
ATOM 1399 N N . GLN A 1 182 ? 1.854 -7.813 4.250 1.00 88.12 182 GLN A N 1
ATOM 1400 C CA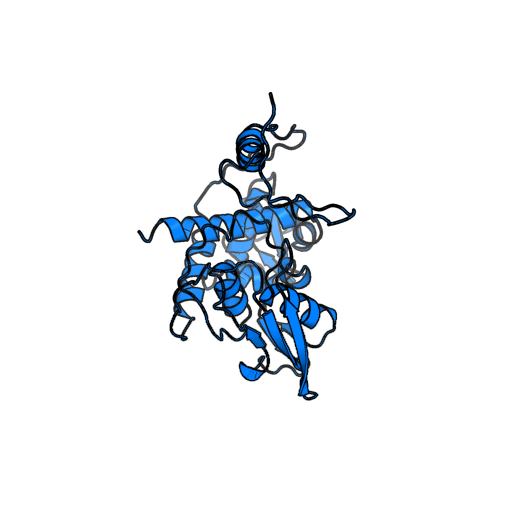 . GLN A 1 182 ? 0.894 -8.043 3.169 1.00 88.12 182 GLN A CA 1
ATOM 1401 C C . GLN A 1 182 ? 0.679 -6.786 2.318 1.00 88.12 182 GLN A C 1
ATOM 1403 O O . GLN A 1 182 ? 0.692 -6.877 1.099 1.00 88.12 182 GLN A O 1
ATOM 1408 N N . LEU A 1 183 ? 0.566 -5.605 2.935 1.00 89.81 183 LEU A N 1
ATOM 1409 C CA . LEU A 1 183 ? 0.456 -4.342 2.199 1.00 89.81 183 LEU A CA 1
ATOM 1410 C C . LEU A 1 183 ? 1.768 -3.978 1.521 1.00 89.81 183 LEU A C 1
ATOM 1412 O O . LEU A 1 183 ? 1.773 -3.498 0.393 1.00 89.81 183 LEU A O 1
ATOM 1416 N N . ARG A 1 184 ? 2.894 -4.208 2.208 1.00 88.88 184 ARG A N 1
ATOM 1417 C CA . ARG A 1 184 ? 4.216 -3.866 1.675 1.00 88.88 184 ARG A CA 1
ATOM 1418 C C . ARG A 1 184 ? 4.507 -4.575 0.362 1.00 88.88 184 ARG A C 1
ATOM 1420 O O . ARG A 1 184 ? 5.194 -3.999 -0.474 1.00 88.88 184 ARG A O 1
ATOM 1427 N N . ARG A 1 185 ? 4.012 -5.802 0.217 1.00 90.44 185 ARG A N 1
ATOM 1428 C CA . ARG A 1 185 ? 4.182 -6.646 -0.968 1.00 90.44 185 ARG A CA 1
ATOM 1429 C C . ARG A 1 185 ? 3.020 -6.549 -1.957 1.00 90.44 185 ARG A C 1
ATOM 1431 O O . ARG A 1 185 ? 3.100 -7.140 -3.027 1.00 90.44 185 ARG A O 1
ATOM 1438 N N . ASP A 1 186 ? 1.954 -5.821 -1.639 1.00 91.06 186 ASP A N 1
ATOM 1439 C CA . ASP A 1 186 ? 0.809 -5.733 -2.538 1.00 91.06 186 ASP A CA 1
ATOM 1440 C C . ASP A 1 186 ? 1.085 -4.765 -3.686 1.00 91.06 186 ASP A C 1
ATOM 1442 O O . ASP A 1 186 ? 1.162 -3.545 -3.520 1.00 91.06 186 ASP A O 1
ATOM 1446 N N . VAL A 1 187 ? 1.221 -5.336 -4.880 1.00 89.56 187 VAL A N 1
ATOM 1447 C CA . VAL A 1 187 ? 1.533 -4.606 -6.111 1.00 89.56 187 VAL A CA 1
ATOM 1448 C C . VAL A 1 187 ? 0.491 -3.532 -6.389 1.00 89.56 187 VAL A C 1
ATOM 1450 O O . VAL A 1 187 ? 0.844 -2.412 -6.745 1.00 89.56 187 VAL A O 1
ATOM 1453 N N . MET A 1 188 ? -0.790 -3.844 -6.194 1.00 89.12 188 MET A N 1
ATOM 1454 C CA . MET A 1 188 ? -1.880 -2.914 -6.484 1.00 89.12 188 MET A CA 1
ATOM 1455 C C . MET A 1 188 ? -1.903 -1.741 -5.503 1.00 89.12 188 MET A C 1
ATOM 1457 O O . MET A 1 188 ? -2.180 -0.613 -5.904 1.00 89.12 188 MET A O 1
ATOM 1461 N N . PHE A 1 189 ? -1.562 -1.971 -4.238 1.00 89.38 189 PHE A N 1
ATOM 1462 C CA . PHE A 1 189 ? -1.405 -0.928 -3.236 1.00 89.38 189 PHE A CA 1
ATOM 1463 C C . PHE A 1 189 ? -0.212 -0.025 -3.553 1.00 89.38 189 PHE A C 1
ATOM 1465 O O . PHE A 1 189 ? -0.359 1.197 -3.549 1.00 89.38 189 PHE A O 1
ATOM 1472 N N . ILE A 1 190 ? 0.941 -0.603 -3.913 1.00 88.75 190 ILE A N 1
ATOM 1473 C CA . ILE A 1 190 ? 2.106 0.168 -4.373 1.00 88.75 190 ILE A CA 1
ATOM 1474 C C . ILE A 1 190 ? 1.715 1.019 -5.586 1.00 88.75 190 ILE A C 1
ATOM 1476 O O . ILE A 1 190 ? 1.932 2.227 -5.581 1.00 88.75 190 ILE A O 1
ATOM 1480 N N . ILE A 1 191 ? 1.083 0.411 -6.594 1.00 86.00 191 ILE A N 1
ATOM 1481 C CA . ILE A 1 191 ? 0.607 1.083 -7.809 1.00 86.00 191 ILE A CA 1
ATOM 1482 C C . ILE A 1 191 ? -0.339 2.228 -7.478 1.00 86.00 191 ILE A C 1
ATOM 1484 O O . ILE A 1 191 ? -0.209 3.309 -8.039 1.00 86.00 191 ILE A O 1
ATOM 1488 N N . ARG A 1 192 ? -1.258 2.031 -6.534 1.00 83.50 192 ARG A N 1
ATOM 1489 C CA . ARG A 1 192 ? -2.189 3.069 -6.089 1.00 83.50 192 ARG A CA 1
ATOM 1490 C C . ARG A 1 192 ? -1.469 4.265 -5.464 1.00 83.50 192 ARG A C 1
ATOM 1492 O O . ARG A 1 192 ? -1.882 5.396 -5.697 1.00 83.50 192 ARG A O 1
ATOM 1499 N N . LEU A 1 193 ? -0.389 4.028 -4.720 1.00 83.06 193 LEU A N 1
ATOM 1500 C CA . LEU A 1 193 ? 0.433 5.083 -4.115 1.00 83.06 193 LEU A CA 1
ATOM 1501 C C . LEU A 1 193 ? 1.336 5.819 -5.115 1.00 83.06 193 LEU A C 1
ATOM 1503 O O . LEU A 1 193 ? 1.802 6.914 -4.811 1.00 83.06 193 LEU A O 1
ATOM 1507 N N . ILE A 1 194 ? 1.604 5.231 -6.281 1.00 81.88 194 ILE A N 1
ATOM 1508 C CA . ILE A 1 194 ? 2.431 5.830 -7.345 1.00 81.88 194 ILE A CA 1
ATOM 1509 C C . ILE A 1 194 ? 1.615 6.226 -8.592 1.00 81.88 194 ILE A C 1
ATOM 1511 O O . ILE A 1 194 ? 2.198 6.695 -9.575 1.00 81.88 194 ILE A O 1
ATOM 1515 N N . ASN A 1 195 ? 0.295 6.001 -8.561 1.00 73.88 195 ASN A N 1
ATOM 1516 C CA . ASN A 1 195 ? -0.650 6.134 -9.665 1.00 73.88 195 ASN A CA 1
ATOM 1517 C C . ASN A 1 195 ? -0.540 7.486 -10.391 1.00 73.88 195 ASN A C 1
ATOM 1519 O O . ASN A 1 195 ? -0.927 8.546 -9.899 1.00 73.88 195 ASN A O 1
ATOM 1523 N N . ARG A 1 196 ? -0.090 7.421 -11.646 1.00 63.09 196 ARG A N 1
ATOM 1524 C CA . ARG A 1 196 ? 0.047 8.568 -12.551 1.00 63.09 196 ARG A CA 1
ATOM 1525 C C . ARG A 1 196 ? -1.012 8.554 -13.665 1.00 63.09 196 ARG A C 1
ATOM 1527 O O . ARG A 1 196 ? -0.714 8.914 -14.803 1.00 63.09 196 ARG A O 1
ATOM 1534 N N . GLY A 1 197 ? -2.223 8.083 -13.379 1.00 62.72 197 GLY A N 1
ATOM 1535 C CA . GLY A 1 197 ? -3.224 7.770 -14.400 1.00 62.72 197 GLY A CA 1
ATOM 1536 C C . GLY A 1 197 ? -2.868 6.483 -15.150 1.00 62.72 197 GLY A C 1
ATOM 1537 O O . GLY A 1 197 ? -2.435 5.512 -14.545 1.00 62.72 197 GLY A O 1
ATOM 1538 N N . SER A 1 198 ? -2.992 6.472 -16.477 1.00 62.88 198 SER A N 1
ATOM 1539 C CA . SER A 1 198 ? -2.853 5.262 -17.311 1.00 62.88 198 SER A CA 1
ATOM 1540 C C . SER A 1 198 ? -1.451 4.627 -17.368 1.00 62.88 198 SER A C 1
ATOM 1542 O O . SER A 1 198 ? -1.293 3.574 -17.975 1.00 62.88 198 SER A O 1
ATOM 1544 N N . MET A 1 199 ? -0.424 5.236 -16.760 1.00 72.44 199 MET A N 1
ATOM 1545 C CA . MET A 1 199 ? 0.980 4.780 -16.817 1.00 72.44 199 MET A CA 1
ATOM 1546 C C . MET A 1 199 ? 1.526 4.302 -15.464 1.00 72.44 199 MET A C 1
ATOM 1548 O O . MET A 1 199 ? 2.711 4.443 -15.157 1.00 72.44 199 MET A O 1
ATOM 1552 N N . GLU A 1 200 ? 0.657 3.776 -14.615 1.00 83.38 200 GLU A N 1
ATOM 1553 C CA . GLU A 1 200 ? 0.963 3.401 -13.234 1.00 83.38 200 GLU A CA 1
ATOM 1554 C C . GLU A 1 200 ? 1.989 2.253 -13.110 1.00 83.38 200 GLU A C 1
ATOM 1556 O O . GLU A 1 200 ? 2.932 2.348 -12.323 1.00 83.38 200 GLU A O 1
ATOM 1561 N N . TYR A 1 201 ? 1.920 1.237 -13.974 1.00 87.75 201 TYR A N 1
ATOM 1562 C CA . TYR A 1 201 ? 2.927 0.170 -14.042 1.00 87.75 201 TYR A CA 1
ATOM 1563 C C . TYR A 1 201 ? 4.283 0.672 -14.554 1.00 87.75 201 TYR A C 1
ATOM 1565 O O . TYR A 1 201 ? 5.336 0.328 -14.016 1.00 87.75 201 TYR A O 1
ATOM 1573 N N . THR A 1 202 ? 4.278 1.549 -15.557 1.00 86.06 202 THR A N 1
ATOM 1574 C CA . THR A 1 202 ? 5.492 2.208 -16.050 1.00 86.06 202 THR A CA 1
ATOM 1575 C C . THR A 1 202 ? 6.151 3.055 -14.960 1.00 86.06 202 THR A C 1
ATOM 1577 O O . THR A 1 202 ? 7.377 3.072 -14.841 1.00 86.06 202 THR A O 1
ATOM 1580 N N . ALA A 1 203 ? 5.358 3.725 -14.119 1.00 82.62 203 ALA A N 1
ATOM 1581 C CA . ALA A 1 203 ? 5.875 4.443 -12.959 1.00 82.62 203 ALA A CA 1
ATOM 1582 C C . ALA A 1 203 ? 6.544 3.492 -11.951 1.00 82.62 203 ALA A C 1
ATOM 1584 O O . ALA A 1 203 ? 7.604 3.835 -11.424 1.00 82.62 203 ALA A O 1
ATOM 1585 N N . LEU A 1 204 ? 5.991 2.289 -11.740 1.00 87.25 204 LEU A N 1
ATOM 1586 C CA . LEU A 1 204 ? 6.616 1.258 -10.903 1.00 87.25 204 LEU A CA 1
ATOM 1587 C C . LEU A 1 204 ? 7.979 0.838 -11.457 1.00 87.25 204 LEU A C 1
ATOM 1589 O O . LEU A 1 204 ? 8.958 0.841 -10.717 1.00 87.25 204 LEU A O 1
ATOM 1593 N N . LYS A 1 205 ? 8.080 0.538 -12.758 1.00 88.19 205 LYS A N 1
ATOM 1594 C CA . LYS A 1 205 ? 9.373 0.195 -13.375 1.00 88.19 205 LYS A CA 1
ATOM 1595 C C . LYS A 1 205 ? 10.395 1.315 -13.197 1.00 88.19 205 LYS A C 1
ATOM 1597 O O . LYS A 1 205 ? 11.520 1.057 -12.777 1.00 88.19 205 LYS A O 1
ATOM 1602 N N . ARG A 1 206 ? 10.000 2.563 -13.461 1.00 84.69 206 ARG A N 1
ATOM 1603 C CA . ARG A 1 206 ? 10.886 3.726 -13.298 1.00 84.69 206 ARG A CA 1
ATOM 1604 C C . ARG A 1 206 ? 11.365 3.894 -11.862 1.00 84.69 206 ARG A C 1
ATOM 1606 O O . ARG A 1 206 ? 12.523 4.232 -11.649 1.00 84.69 206 ARG A O 1
ATOM 1613 N N . LEU A 1 207 ? 10.498 3.616 -10.890 1.00 81.94 207 LEU A N 1
ATOM 1614 C CA . LEU A 1 207 ? 10.865 3.583 -9.480 1.00 81.94 207 LEU A CA 1
ATOM 1615 C C . LEU A 1 207 ? 11.884 2.471 -9.188 1.00 81.94 207 LEU A C 1
ATOM 1617 O O . LEU A 1 207 ? 12.835 2.697 -8.446 1.00 81.94 207 LEU A O 1
ATOM 1621 N N . LEU A 1 208 ? 11.726 1.296 -9.799 1.00 85.88 208 LEU A N 1
ATOM 1622 C CA . LEU A 1 208 ? 12.639 0.168 -9.618 1.00 85.88 208 LEU A CA 1
ATOM 1623 C C . LEU A 1 208 ? 13.984 0.323 -10.346 1.00 85.88 208 LEU A C 1
ATOM 1625 O O . LEU A 1 208 ? 14.963 -0.264 -9.891 1.00 85.88 208 LEU A O 1
ATOM 1629 N N . ASN A 1 209 ? 14.074 1.146 -11.402 1.00 83.81 209 ASN A N 1
ATOM 1630 C CA . ASN A 1 209 ? 15.338 1.457 -12.100 1.00 83.81 209 ASN A CA 1
ATOM 1631 C C . ASN A 1 209 ? 16.433 1.950 -11.135 1.00 83.81 209 ASN A C 1
ATOM 1633 O O . ASN A 1 209 ? 17.611 1.719 -11.377 1.00 83.81 209 ASN A O 1
ATOM 1637 N N . VAL A 1 210 ? 16.049 2.575 -10.019 1.00 76.19 210 VAL A N 1
ATOM 1638 C CA . VAL A 1 210 ? 16.955 3.013 -8.946 1.00 76.19 210 VAL A CA 1
ATOM 1639 C C . VAL A 1 210 ? 17.766 1.859 -8.337 1.00 76.19 210 VAL A C 1
ATOM 1641 O O . VAL A 1 210 ? 18.891 2.067 -7.894 1.00 76.19 210 VAL A O 1
ATOM 1644 N N . PHE A 1 211 ? 17.219 0.644 -8.310 1.00 78.94 211 PHE A N 1
ATOM 1645 C CA . PHE A 1 211 ? 17.847 -0.520 -7.674 1.00 78.94 211 PHE A CA 1
ATOM 1646 C C . PHE A 1 211 ? 18.566 -1.434 -8.670 1.00 78.94 211 PHE A C 1
ATOM 1648 O O . PHE A 1 211 ? 19.185 -2.421 -8.268 1.00 78.94 211 PHE A O 1
ATOM 1655 N N . VAL A 1 212 ? 18.443 -1.157 -9.969 1.00 80.94 212 VAL A N 1
ATOM 1656 C CA . VAL A 1 212 ? 18.936 -2.032 -11.032 1.00 80.94 212 VAL A CA 1
ATOM 1657 C C . VAL A 1 212 ? 20.201 -1.437 -11.633 1.00 80.94 212 VAL A C 1
ATOM 1659 O O . VAL A 1 212 ? 20.184 -0.370 -12.236 1.00 80.94 212 VAL A O 1
ATOM 1662 N N . ASN A 1 213 ? 21.302 -2.180 -11.541 1.00 81.25 213 ASN A N 1
ATOM 1663 C CA . ASN A 1 213 ? 22.586 -1.813 -12.145 1.00 81.25 213 ASN A CA 1
ATOM 1664 C C . ASN A 1 213 ? 22.629 -2.160 -13.647 1.00 81.25 213 ASN A C 1
ATOM 1666 O O . ASN A 1 213 ? 23.538 -2.847 -14.109 1.00 81.25 213 ASN A O 1
ATOM 1670 N N . ALA A 1 214 ? 21.612 -1.750 -14.405 1.00 80.38 214 ALA A N 1
ATOM 1671 C CA . ALA A 1 214 ? 21.531 -1.920 -15.853 1.00 80.38 214 ALA A CA 1
ATOM 1672 C C . ALA A 1 214 ? 20.801 -0.720 -16.482 1.00 80.38 214 ALA A C 1
ATOM 1674 O O . ALA A 1 214 ? 19.920 -0.148 -15.834 1.00 80.38 214 ALA A O 1
ATOM 1675 N N . PRO A 1 215 ? 21.127 -0.332 -17.730 1.00 84.12 215 PRO A N 1
ATOM 1676 C CA . PRO A 1 215 ? 20.398 0.720 -18.436 1.00 84.12 215 PRO A CA 1
ATOM 1677 C C . PRO A 1 215 ? 18.890 0.443 -18.462 1.00 84.12 215 PRO A C 1
ATOM 1679 O O . PRO A 1 215 ? 18.474 -0.662 -18.786 1.00 84.12 215 PRO A O 1
ATOM 1682 N N . ALA A 1 216 ? 18.056 1.445 -18.173 1.00 82.50 216 ALA A N 1
ATOM 1683 C CA . ALA A 1 216 ? 16.601 1.264 -18.080 1.00 82.50 216 ALA A CA 1
ATOM 1684 C C . ALA A 1 216 ? 15.979 0.621 -19.340 1.00 82.50 216 ALA A C 1
ATOM 1686 O O . ALA A 1 216 ? 15.084 -0.217 -19.232 1.00 82.50 216 ALA A O 1
ATOM 1687 N N . ALA A 1 217 ? 16.510 0.944 -20.524 1.00 84.12 217 ALA A N 1
ATOM 1688 C CA . ALA A 1 217 ? 16.051 0.404 -21.804 1.00 84.12 217 ALA A CA 1
ATOM 1689 C C . ALA A 1 217 ? 16.454 -1.063 -22.061 1.00 84.12 217 ALA A C 1
ATOM 1691 O O . ALA A 1 217 ? 15.854 -1.713 -22.913 1.00 84.12 217 ALA A O 1
ATOM 1692 N N . SER A 1 218 ? 17.449 -1.607 -21.352 1.00 86.56 218 SER A N 1
ATOM 1693 C CA . SER A 1 218 ? 17.942 -2.971 -21.596 1.00 86.56 218 SER A CA 1
ATOM 1694 C C . SER A 1 218 ? 17.196 -4.047 -20.804 1.00 86.56 218 SER A C 1
ATOM 1696 O O . SER A 1 218 ? 17.516 -5.231 -20.929 1.00 86.56 218 SER A O 1
ATOM 1698 N N . TRP A 1 219 ? 16.206 -3.664 -19.992 1.00 91.50 219 TRP A N 1
ATOM 1699 C CA . TRP A 1 219 ? 15.436 -4.608 -19.193 1.00 91.50 219 TRP A CA 1
ATOM 1700 C C . TRP A 1 219 ? 13.944 -4.273 -19.118 1.00 91.50 219 TRP A C 1
ATOM 1702 O O . TRP A 1 219 ? 13.524 -3.120 -19.250 1.00 91.50 219 TRP A O 1
ATOM 1712 N N . LEU A 1 220 ? 13.146 -5.311 -18.878 1.00 91.00 220 LEU A N 1
ATOM 1713 C CA . LEU A 1 220 ? 11.692 -5.257 -18.758 1.00 91.00 220 LEU A CA 1
ATOM 1714 C C . LEU A 1 220 ? 11.266 -5.747 -17.380 1.00 91.00 220 LEU A C 1
ATOM 1716 O O . LEU A 1 220 ? 11.811 -6.727 -16.871 1.00 91.00 220 LEU A O 1
ATOM 1720 N N . LEU A 1 221 ? 10.279 -5.076 -16.791 1.00 92.69 221 LEU A N 1
ATOM 1721 C CA . LEU A 1 221 ? 9.660 -5.542 -15.557 1.00 92.69 221 LEU A CA 1
ATOM 1722 C C . LEU A 1 221 ? 8.521 -6.494 -15.914 1.00 92.69 221 LEU A C 1
ATOM 1724 O O . LEU A 1 221 ? 7.554 -6.090 -16.558 1.00 92.69 221 LEU A O 1
ATOM 1728 N N . GLN A 1 222 ? 8.628 -7.733 -15.461 1.00 91.62 222 GLN A N 1
ATOM 1729 C CA . GLN A 1 222 ? 7.554 -8.705 -15.522 1.00 91.62 222 GLN A CA 1
ATOM 1730 C C . GLN A 1 222 ? 6.749 -8.674 -14.219 1.00 91.62 222 GLN A C 1
ATOM 1732 O O . GLN A 1 222 ? 7.299 -8.789 -13.121 1.00 91.62 222 GLN A O 1
ATOM 1737 N N . ILE A 1 223 ? 5.433 -8.524 -14.345 1.00 89.94 223 ILE A N 1
ATOM 1738 C CA . ILE A 1 223 ? 4.478 -8.524 -13.237 1.00 89.94 223 ILE A CA 1
ATOM 1739 C C . ILE A 1 223 ? 3.566 -9.732 -13.415 1.00 89.94 223 ILE A C 1
ATOM 1741 O O . ILE A 1 223 ? 2.775 -9.789 -14.360 1.00 89.94 223 ILE A O 1
ATOM 1745 N N . ASN A 1 224 ? 3.679 -10.687 -12.488 1.00 85.31 224 ASN A N 1
ATOM 1746 C CA . ASN A 1 224 ? 3.099 -12.026 -12.625 1.00 85.31 224 ASN A CA 1
ATOM 1747 C C . ASN A 1 224 ? 3.517 -12.683 -13.961 1.00 85.31 224 ASN A C 1
ATOM 1749 O O . ASN A 1 224 ? 4.480 -12.265 -14.601 1.00 85.31 224 ASN A O 1
ATOM 1753 N N . ASP A 1 225 ? 2.793 -13.702 -14.411 1.00 81.75 225 ASP A N 1
ATOM 1754 C CA . ASP A 1 225 ? 3.137 -14.433 -15.638 1.00 81.75 225 ASP A CA 1
ATOM 1755 C C . ASP A 1 225 ? 2.576 -13.799 -16.920 1.00 81.75 225 ASP A C 1
ATOM 1757 O O . ASP A 1 225 ? 2.684 -14.384 -17.992 1.00 81.75 225 ASP A O 1
ATOM 1761 N N . PHE A 1 226 ? 1.973 -12.606 -16.837 1.00 81.38 226 PHE A N 1
ATOM 1762 C CA . PHE A 1 226 ? 1.186 -12.062 -17.950 1.00 81.38 226 PHE A CA 1
ATOM 1763 C C . PHE A 1 226 ? 1.562 -10.651 -18.405 1.00 81.38 226 PHE A C 1
ATOM 1765 O O . PHE A 1 226 ? 1.337 -10.344 -19.573 1.00 81.38 226 PHE A O 1
ATOM 1772 N N . LEU A 1 227 ? 2.098 -9.784 -17.537 1.00 89.31 227 LEU A N 1
ATOM 1773 C CA . LEU A 1 227 ? 2.297 -8.365 -17.851 1.00 89.31 227 LEU A CA 1
ATOM 1774 C C . LEU A 1 227 ? 3.784 -8.024 -17.973 1.00 89.31 227 LEU A C 1
ATOM 1776 O O . LEU A 1 227 ? 4.545 -8.196 -17.022 1.00 89.31 227 LEU A O 1
ATOM 1780 N N . LEU A 1 228 ? 4.173 -7.465 -19.118 1.00 90.81 228 LEU A N 1
ATOM 1781 C CA . LEU A 1 228 ? 5.488 -6.883 -19.354 1.00 90.81 228 LEU A CA 1
ATOM 1782 C C . LEU A 1 228 ? 5.399 -5.362 -19.376 1.00 90.81 228 LEU A C 1
ATOM 1784 O O . LEU A 1 228 ? 4.509 -4.769 -19.990 1.00 90.81 228 LEU A O 1
ATOM 1788 N N . VAL A 1 229 ? 6.359 -4.724 -18.721 1.00 90.00 229 VAL A N 1
ATOM 1789 C CA . VAL A 1 229 ? 6.405 -3.277 -18.559 1.00 90.00 229 VAL A CA 1
ATOM 1790 C C . VAL A 1 229 ? 7.765 -2.756 -19.010 1.00 90.00 229 VAL A C 1
ATOM 1792 O O . VAL A 1 229 ? 8.814 -3.235 -18.575 1.00 90.00 229 VAL A O 1
ATOM 1795 N N . SER A 1 230 ? 7.733 -1.735 -19.861 1.00 87.88 230 SER A N 1
ATOM 1796 C CA . SER A 1 230 ? 8.865 -0.901 -20.254 1.00 87.88 230 SER A CA 1
ATOM 1797 C C . SER A 1 230 ? 8.719 0.509 -19.663 1.00 87.88 230 SER A C 1
ATOM 1799 O O . SER A 1 230 ? 7.779 0.810 -18.921 1.00 87.88 230 SER A O 1
ATOM 1801 N N . ASP A 1 231 ? 9.659 1.405 -19.974 1.00 83.75 231 ASP A N 1
ATOM 1802 C CA . ASP A 1 231 ? 9.589 2.793 -19.501 1.00 83.75 231 ASP A CA 1
ATOM 1803 C C . ASP A 1 231 ? 8.516 3.627 -20.213 1.00 83.75 231 ASP A C 1
ATOM 1805 O O . ASP A 1 231 ? 8.284 4.769 -19.809 1.00 83.75 231 ASP A O 1
ATOM 1809 N N . THR A 1 232 ? 7.874 3.098 -21.255 1.00 81.38 232 THR A N 1
ATOM 1810 C CA . THR A 1 232 ? 6.884 3.823 -22.067 1.00 81.38 232 THR A CA 1
ATOM 1811 C C . THR A 1 232 ? 5.580 3.064 -22.276 1.00 81.38 232 THR A C 1
ATOM 1813 O O . THR A 1 232 ? 4.572 3.701 -22.571 1.00 81.38 232 THR A O 1
ATOM 1816 N N . VAL A 1 233 ? 5.564 1.739 -22.114 1.00 83.19 233 VAL A N 1
ATOM 1817 C CA . VAL A 1 233 ? 4.374 0.915 -22.351 1.00 83.19 233 VAL A CA 1
ATOM 1818 C C . VAL A 1 233 ? 4.289 -0.248 -21.364 1.00 83.19 233 VAL A C 1
ATOM 1820 O O . VAL A 1 233 ? 5.300 -0.754 -20.883 1.00 83.19 233 VAL A O 1
ATOM 1823 N N . SER A 1 234 ? 3.066 -0.684 -21.079 1.00 87.12 234 SER A N 1
ATOM 1824 C CA . SER A 1 234 ? 2.759 -1.948 -20.410 1.00 87.12 234 SER A CA 1
ATOM 1825 C C . SER A 1 234 ? 1.846 -2.774 -21.311 1.00 87.12 234 SER A C 1
ATOM 1827 O O . SER A 1 234 ? 0.839 -2.253 -21.789 1.00 87.12 234 SER A O 1
ATOM 1829 N N . CYS A 1 235 ? 2.183 -4.036 -21.552 1.00 84.88 235 CYS A N 1
ATOM 1830 C CA . CYS A 1 235 ? 1.443 -4.917 -22.455 1.00 84.88 235 CYS A CA 1
ATOM 1831 C C . CYS A 1 235 ? 1.455 -6.360 -21.950 1.00 84.88 235 CYS A C 1
ATOM 1833 O O . CYS A 1 235 ? 2.346 -6.759 -21.198 1.00 84.88 235 CYS A O 1
ATOM 1835 N N . THR A 1 236 ? 0.452 -7.140 -22.348 1.00 86.00 236 THR A N 1
ATOM 1836 C CA . THR A 1 236 ? 0.462 -8.583 -22.101 1.00 86.00 236 THR A CA 1
ATOM 1837 C C . THR A 1 236 ? 1.376 -9.289 -23.099 1.00 86.00 236 THR A C 1
ATOM 1839 O O . THR A 1 236 ? 1.607 -8.767 -24.190 1.00 86.00 236 THR A O 1
ATOM 1842 N N . PHE A 1 237 ? 1.861 -10.488 -22.763 1.00 78.38 237 PHE A N 1
ATOM 1843 C CA . PHE A 1 237 ? 2.655 -11.304 -23.698 1.00 78.38 237 PHE A CA 1
ATOM 1844 C C . PHE A 1 237 ? 1.932 -11.567 -25.030 1.00 78.38 237 PHE A C 1
ATOM 1846 O O . PHE A 1 237 ? 2.565 -11.571 -26.080 1.00 78.38 237 PHE A O 1
ATOM 1853 N N . ASP A 1 238 ? 0.604 -11.697 -25.005 1.00 80.00 238 ASP A N 1
ATOM 1854 C CA . ASP A 1 238 ? -0.198 -11.909 -26.219 1.00 80.00 238 ASP A CA 1
ATOM 1855 C C . ASP A 1 238 ? -0.364 -10.642 -27.079 1.00 80.00 238 ASP A C 1
ATOM 1857 O O . ASP A 1 238 ? -0.799 -10.722 -28.224 1.00 80.00 238 ASP A O 1
ATOM 1861 N N . ASN A 1 239 ? -0.024 -9.464 -26.543 1.00 83.38 239 ASN A N 1
ATOM 1862 C CA . ASN A 1 239 ? -0.233 -8.160 -27.180 1.00 83.38 239 ASN A CA 1
ATOM 1863 C C . ASN A 1 239 ? 1.064 -7.341 -27.254 1.00 83.38 239 ASN A C 1
ATOM 1865 O O . ASN A 1 239 ? 1.060 -6.126 -27.026 1.00 83.38 239 ASN A O 1
ATOM 1869 N N . LEU A 1 240 ? 2.186 -7.996 -27.556 1.00 77.62 240 LEU A N 1
ATOM 1870 C CA . LEU A 1 240 ? 3.454 -7.299 -27.746 1.00 77.62 240 LEU A CA 1
ATOM 1871 C C . LEU A 1 240 ? 3.364 -6.305 -28.923 1.00 77.62 240 LEU A C 1
ATOM 1873 O O . LEU A 1 240 ? 2.843 -6.652 -29.989 1.00 77.62 240 LEU A O 1
ATOM 1877 N N . PRO A 1 241 ? 3.882 -5.070 -28.776 1.00 76.62 241 PRO A N 1
ATOM 1878 C CA . PRO A 1 241 ? 3.958 -4.118 -29.878 1.00 76.62 241 PRO A CA 1
ATOM 1879 C C . PRO A 1 241 ? 4.725 -4.698 -31.075 1.00 76.62 241 PRO A C 1
ATOM 1881 O O . PRO A 1 241 ? 5.712 -5.413 -30.911 1.00 76.62 241 PRO A O 1
ATOM 1884 N N . LYS A 1 242 ? 4.314 -4.359 -32.303 1.00 76.69 242 LYS A N 1
ATOM 1885 C CA . LYS A 1 242 ? 5.041 -4.784 -33.512 1.00 76.69 242 LYS A CA 1
ATOM 1886 C C . LYS A 1 242 ? 6.503 -4.321 -33.449 1.00 76.69 242 LYS A C 1
ATOM 1888 O O . LYS A 1 242 ? 6.759 -3.142 -33.225 1.00 76.69 242 LYS A O 1
ATOM 1893 N N . GLY A 1 243 ? 7.436 -5.245 -33.691 1.00 74.19 243 GLY A N 1
ATOM 1894 C CA . GLY A 1 243 ? 8.880 -4.982 -33.640 1.00 74.19 243 GLY A CA 1
ATOM 1895 C C . GLY A 1 243 ? 9.500 -5.072 -32.243 1.00 74.19 243 GLY A C 1
ATOM 1896 O O . GLY A 1 243 ? 10.692 -4.836 -32.106 1.00 74.19 243 GLY A O 1
ATOM 1897 N N . PHE A 1 244 ? 8.720 -5.420 -31.218 1.00 74.62 244 PHE A N 1
ATOM 1898 C CA . PHE A 1 244 ? 9.243 -5.716 -29.892 1.00 74.62 244 PHE A CA 1
ATOM 1899 C C . PHE A 1 244 ? 9.717 -7.172 -29.825 1.00 74.62 244 PHE A C 1
ATOM 1901 O O . PHE A 1 244 ? 8.898 -8.086 -29.930 1.00 74.62 244 PHE A O 1
ATOM 1908 N N . ASP A 1 245 ? 11.020 -7.392 -29.640 1.00 77.75 245 ASP A N 1
ATOM 1909 C CA . ASP A 1 245 ? 11.588 -8.719 -29.388 1.00 77.75 245 ASP A CA 1
ATOM 1910 C C . ASP A 1 245 ? 11.999 -8.842 -27.908 1.00 77.75 245 ASP A C 1
ATOM 1912 O O . ASP A 1 245 ? 13.019 -8.284 -27.499 1.00 77.75 245 ASP A O 1
ATOM 1916 N N . PRO A 1 246 ? 11.246 -9.588 -27.074 1.00 71.69 246 PRO A N 1
ATOM 1917 C CA . PRO A 1 246 ? 11.591 -9.787 -25.668 1.00 71.69 246 PRO A CA 1
ATOM 1918 C C . PRO A 1 246 ? 12.979 -10.404 -25.457 1.00 71.69 246 PRO A C 1
ATOM 1920 O O . PRO A 1 246 ? 13.550 -10.235 -24.383 1.00 71.69 246 PRO A O 1
ATOM 1923 N N . ARG A 1 247 ? 13.534 -11.108 -26.457 1.00 79.19 247 ARG A N 1
ATOM 1924 C CA . ARG A 1 247 ? 14.856 -11.754 -26.374 1.00 79.19 247 ARG A CA 1
ATOM 1925 C C . ARG A 1 247 ? 16.005 -10.749 -26.382 1.00 79.19 247 ARG A C 1
ATOM 1927 O O . ARG A 1 247 ? 17.102 -11.091 -25.949 1.00 79.19 247 ARG A O 1
ATOM 1934 N N . GLU A 1 248 ? 15.764 -9.524 -26.843 1.00 84.44 248 GLU A N 1
ATOM 1935 C CA . GLU A 1 248 ? 16.746 -8.435 -26.807 1.00 84.44 248 GLU A CA 1
ATOM 1936 C C . GLU A 1 248 ? 16.833 -7.768 -25.426 1.00 84.44 248 GLU A C 1
ATOM 1938 O O . GLU A 1 248 ? 17.735 -6.969 -25.167 1.00 84.44 248 GLU A O 1
ATOM 1943 N N . HIS A 1 249 ? 15.920 -8.110 -24.512 1.00 85.31 249 HIS A N 1
ATOM 1944 C CA . HIS A 1 249 ? 15.834 -7.508 -23.193 1.00 85.31 249 HIS A CA 1
ATOM 1945 C C . HIS A 1 249 ? 16.066 -8.527 -22.080 1.00 85.31 249 HIS A C 1
ATOM 1947 O O . HIS A 1 249 ? 15.626 -9.674 -22.122 1.00 85.31 249 HIS A O 1
ATOM 1953 N N . ARG A 1 250 ? 16.693 -8.069 -20.995 1.00 89.94 250 ARG A N 1
ATOM 1954 C CA . ARG A 1 250 ? 16.703 -8.815 -19.737 1.00 89.94 250 ARG A CA 1
ATOM 1955 C C . ARG A 1 250 ? 15.334 -8.701 -19.068 1.00 89.94 250 ARG A C 1
ATOM 1957 O O . ARG A 1 250 ? 14.895 -7.599 -18.755 1.00 89.94 250 ARG A O 1
ATOM 1964 N N . ILE A 1 251 ? 14.683 -9.819 -18.778 1.00 89.94 251 ILE A N 1
ATOM 1965 C CA . ILE A 1 251 ? 13.425 -9.819 -18.022 1.00 89.94 251 ILE A CA 1
ATOM 1966 C C . ILE A 1 251 ? 13.745 -9.920 -16.525 1.00 89.94 251 ILE A C 1
ATOM 1968 O O . ILE A 1 251 ? 14.536 -10.768 -16.115 1.00 89.94 251 ILE A O 1
ATOM 1972 N N . LEU A 1 252 ? 13.177 -9.020 -15.718 1.00 92.00 252 LEU A N 1
ATOM 1973 C CA . LEU A 1 252 ? 13.258 -9.049 -14.255 1.00 92.00 252 LEU A CA 1
ATOM 1974 C C . LEU A 1 252 ? 11.863 -9.231 -13.667 1.00 92.00 252 LEU A C 1
ATOM 1976 O O . LEU A 1 252 ? 10.936 -8.522 -14.063 1.00 92.00 252 LEU A O 1
ATOM 1980 N N . HIS A 1 253 ? 11.716 -10.121 -12.689 1.00 91.56 253 HIS A N 1
ATOM 1981 C CA . HIS A 1 253 ? 10.420 -10.381 -12.072 1.00 91.56 253 HIS A CA 1
ATOM 1982 C C . HIS A 1 253 ? 10.185 -9.424 -10.908 1.00 91.56 253 HIS A C 1
ATOM 1984 O O . HIS A 1 253 ? 11.066 -9.196 -10.081 1.00 91.56 253 HIS A O 1
ATOM 1990 N N . LEU A 1 254 ? 8.973 -8.877 -10.798 1.00 91.12 254 LEU A N 1
ATOM 1991 C CA . LEU A 1 254 ? 8.612 -8.001 -9.683 1.00 91.12 254 LEU A CA 1
ATOM 1992 C C . LEU A 1 254 ? 8.797 -8.696 -8.322 1.00 91.12 254 LEU A C 1
ATOM 1994 O O . LEU A 1 254 ? 9.254 -8.062 -7.370 1.00 91.12 254 LEU A O 1
ATOM 1998 N N . ASN A 1 255 ? 8.522 -10.001 -8.246 1.00 89.62 255 ASN A N 1
ATOM 1999 C CA . ASN A 1 255 ? 8.706 -10.788 -7.023 1.00 89.62 255 ASN A CA 1
ATOM 2000 C C . ASN A 1 255 ? 10.170 -10.787 -6.543 1.00 89.62 255 ASN A C 1
ATOM 2002 O O . ASN A 1 255 ? 10.403 -10.701 -5.341 1.00 89.62 255 ASN A O 1
ATOM 2006 N N . ASP A 1 256 ? 11.159 -10.699 -7.445 1.00 86.88 256 ASP A N 1
ATOM 2007 C CA . ASP A 1 256 ? 12.587 -10.597 -7.085 1.00 86.88 256 ASP A CA 1
ATOM 2008 C C . ASP A 1 256 ? 12.920 -9.323 -6.283 1.00 86.88 256 ASP A C 1
ATOM 2010 O O . ASP A 1 256 ? 13.964 -9.229 -5.620 1.00 86.88 256 ASP A O 1
ATOM 2014 N N . PHE A 1 257 ? 12.063 -8.301 -6.377 1.00 86.06 257 PHE A N 1
ATOM 2015 C CA . PHE A 1 257 ? 12.161 -7.070 -5.597 1.00 86.06 257 PHE A CA 1
ATOM 2016 C C . PHE A 1 257 ? 11.336 -7.138 -4.312 1.00 86.06 257 PHE A C 1
ATOM 2018 O O . PHE A 1 257 ? 11.772 -6.604 -3.295 1.00 86.06 257 PHE A O 1
ATOM 2025 N N . LEU A 1 258 ? 10.162 -7.775 -4.350 1.00 88.81 258 LEU A N 1
ATOM 2026 C CA . LEU A 1 258 ? 9.218 -7.802 -3.227 1.00 88.81 258 LEU A CA 1
ATOM 2027 C C . LEU A 1 258 ? 9.542 -8.873 -2.174 1.00 88.81 258 LEU A C 1
ATOM 2029 O O . LEU A 1 258 ? 9.240 -8.683 -0.990 1.00 88.81 258 LEU A O 1
ATOM 2033 N N . ASP A 1 259 ? 10.186 -9.967 -2.577 1.00 88.75 259 ASP A N 1
ATOM 2034 C CA . ASP A 1 259 ? 10.604 -11.039 -1.670 1.00 88.75 259 ASP A CA 1
ATOM 2035 C C . ASP A 1 259 ? 11.963 -10.761 -1.020 1.00 88.75 259 ASP A C 1
ATOM 2037 O O . ASP A 1 259 ? 12.251 -11.274 0.062 1.00 88.75 259 ASP A O 1
ATOM 2041 N N . ASN A 1 260 ? 12.769 -9.878 -1.612 1.00 88.56 260 ASN A N 1
ATOM 2042 C CA . ASN A 1 260 ? 14.011 -9.405 -1.014 1.00 88.56 260 ASN A CA 1
ATOM 2043 C C . ASN A 1 260 ? 13.729 -8.277 -0.003 1.00 88.56 260 ASN A C 1
ATOM 2045 O O . ASN A 1 260 ? 13.373 -7.160 -0.379 1.00 88.56 260 ASN A O 1
ATOM 2049 N N . GLU A 1 261 ? 13.917 -8.559 1.287 1.00 84.88 261 GLU A N 1
ATOM 2050 C CA . GLU A 1 261 ? 13.597 -7.623 2.371 1.00 84.88 261 GLU A CA 1
ATOM 2051 C C . GLU 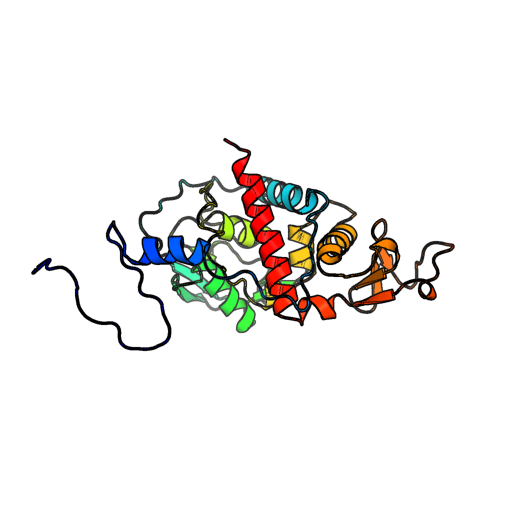A 1 261 ? 14.380 -6.304 2.294 1.00 84.88 261 GLU A C 1
ATOM 2053 O O . GLU A 1 261 ? 13.815 -5.237 2.539 1.00 84.88 261 GLU A O 1
ATOM 2058 N N . GLU A 1 262 ? 15.655 -6.344 1.903 1.00 83.75 262 GLU A N 1
ATOM 2059 C CA . GLU A 1 262 ? 16.487 -5.149 1.754 1.00 83.75 262 GLU A CA 1
ATOM 2060 C C . GLU A 1 262 ? 15.949 -4.233 0.646 1.00 83.75 262 GLU A C 1
ATOM 2062 O O . GLU A 1 262 ? 15.694 -3.049 0.885 1.00 83.75 262 GLU A O 1
ATOM 2067 N N . LYS A 1 263 ? 15.690 -4.784 -0.547 1.00 83.69 263 LYS A N 1
ATOM 2068 C CA . LYS A 1 263 ? 15.095 -4.040 -1.669 1.00 83.69 263 LYS A CA 1
ATOM 2069 C C . LYS A 1 263 ? 13.713 -3.505 -1.310 1.00 83.69 263 LYS A C 1
ATOM 2071 O O . LYS A 1 263 ? 13.411 -2.349 -1.603 1.00 83.69 263 LYS A O 1
ATOM 2076 N N . LEU A 1 264 ? 12.893 -4.305 -0.630 1.00 84.38 264 LEU A N 1
ATOM 2077 C CA . LEU A 1 264 ? 11.570 -3.896 -0.172 1.00 84.38 264 LEU A CA 1
ATOM 2078 C C . LEU A 1 264 ? 11.652 -2.751 0.851 1.00 84.38 264 LEU A C 1
ATOM 2080 O O . LEU A 1 264 ? 10.864 -1.806 0.792 1.00 84.38 264 LEU A O 1
ATOM 2084 N N . ASN A 1 265 ? 12.593 -2.808 1.796 1.00 81.00 265 ASN A N 1
ATOM 2085 C CA . ASN A 1 265 ? 12.845 -1.734 2.760 1.00 81.00 265 ASN A CA 1
ATOM 2086 C C . ASN A 1 265 ? 13.277 -0.445 2.045 1.00 81.00 265 ASN A C 1
ATOM 2088 O O . ASN A 1 265 ? 12.757 0.629 2.351 1.00 81.00 265 ASN A O 1
ATOM 2092 N N . LEU A 1 266 ? 14.176 -0.541 1.062 1.00 79.94 266 LEU A N 1
ATOM 2093 C CA . LEU A 1 266 ? 14.645 0.605 0.280 1.00 79.94 266 LEU A CA 1
ATOM 2094 C C . LEU A 1 266 ? 13.538 1.226 -0.585 1.00 79.94 266 LEU A C 1
ATOM 2096 O O . LEU A 1 266 ? 13.402 2.451 -0.610 1.00 79.94 266 LEU A O 1
ATOM 2100 N N . LEU A 1 267 ? 12.715 0.402 -1.239 1.00 82.56 267 LEU A N 1
ATOM 2101 C CA . LEU A 1 267 ? 11.548 0.841 -2.007 1.00 82.56 267 LEU A CA 1
ATOM 2102 C C . LEU A 1 267 ? 10.592 1.662 -1.136 1.00 82.56 267 LEU A C 1
ATOM 2104 O O . LEU A 1 267 ? 10.241 2.792 -1.480 1.00 82.56 267 LEU A O 1
ATOM 2108 N N . TRP A 1 268 ? 10.212 1.123 0.023 1.00 82.56 268 TRP A N 1
ATOM 2109 C CA . TRP A 1 268 ? 9.313 1.815 0.943 1.00 82.56 268 TRP A CA 1
ATOM 2110 C C . TRP A 1 268 ? 9.949 3.067 1.539 1.00 82.56 268 TRP A C 1
ATOM 2112 O O . TRP A 1 268 ? 9.288 4.098 1.615 1.00 82.56 268 TRP A O 1
ATOM 2122 N N . LYS A 1 269 ? 11.245 3.040 1.870 1.00 77.56 269 LYS A N 1
ATOM 2123 C CA . LYS A 1 269 ? 11.975 4.241 2.296 1.00 77.56 269 LYS A CA 1
ATOM 2124 C C . LYS A 1 269 ? 11.895 5.347 1.242 1.00 77.56 269 LYS A C 1
ATOM 2126 O O . LYS A 1 269 ? 11.673 6.502 1.599 1.00 77.56 269 LYS A O 1
ATOM 2131 N N . PHE A 1 270 ? 12.026 5.009 -0.042 1.00 77.19 270 PHE A N 1
ATOM 2132 C CA . PHE A 1 270 ? 11.888 5.978 -1.126 1.00 77.19 270 PHE A CA 1
ATOM 2133 C C . PHE A 1 270 ? 10.465 6.548 -1.207 1.00 77.19 270 PHE A C 1
ATOM 2135 O O . PHE A 1 270 ? 10.303 7.767 -1.215 1.00 77.19 270 PHE A O 1
ATOM 2142 N N . ILE A 1 271 ? 9.437 5.692 -1.214 1.00 79.00 271 ILE A N 1
ATOM 2143 C CA . ILE A 1 271 ? 8.027 6.122 -1.259 1.00 79.00 271 ILE A CA 1
ATOM 2144 C C . ILE A 1 271 ? 7.713 7.060 -0.081 1.00 79.00 271 ILE A C 1
ATOM 2146 O O . ILE A 1 271 ? 7.173 8.148 -0.281 1.00 79.00 271 ILE A O 1
ATOM 2150 N N . LEU A 1 272 ? 8.124 6.688 1.135 1.00 76.00 272 LEU A N 1
ATOM 2151 C CA . LEU A 1 272 ? 7.908 7.475 2.353 1.00 76.00 272 LEU A CA 1
ATOM 2152 C C . LEU A 1 272 ? 8.692 8.797 2.354 1.00 76.00 272 LEU A C 1
ATOM 2154 O O . LEU A 1 272 ? 8.184 9.824 2.803 1.00 76.00 272 LEU A O 1
ATOM 2158 N N . MET A 1 273 ? 9.915 8.813 1.821 1.00 74.00 273 MET A N 1
ATOM 2159 C CA . MET A 1 273 ? 10.689 10.049 1.669 1.00 74.00 273 MET A CA 1
ATOM 2160 C C . MET A 1 273 ? 10.006 11.022 0.701 1.00 74.00 273 MET A C 1
ATOM 2162 O O . MET A 1 273 ? 9.963 12.225 0.950 1.00 74.00 273 MET A O 1
ATOM 2166 N N . LYS A 1 274 ? 9.428 10.518 -0.391 1.00 73.31 274 LYS A N 1
ATOM 2167 C CA . LYS A 1 274 ? 8.708 11.347 -1.368 1.00 73.31 274 LYS A CA 1
ATOM 2168 C C . LYS A 1 274 ? 7.374 11.840 -0.842 1.00 73.31 274 LYS A C 1
ATOM 2170 O O . LYS A 1 274 ? 7.027 12.996 -1.075 1.00 73.31 274 LYS A O 1
ATOM 2175 N N . PHE A 1 275 ? 6.722 11.019 -0.027 1.00 69.56 275 PHE A N 1
ATOM 2176 C CA . PHE A 1 275 ? 5.607 11.445 0.802 1.00 69.56 275 PHE A CA 1
ATOM 2177 C C . PHE A 1 275 ? 5.964 12.614 1.725 1.00 69.56 275 PHE A C 1
ATOM 2179 O O . PHE A 1 275 ? 5.139 13.492 1.943 1.00 69.56 275 PHE A O 1
ATOM 2186 N N . TYR A 1 276 ? 7.192 12.676 2.241 1.00 65.25 276 TYR A N 1
ATOM 2187 C CA . TYR A 1 276 ? 7.646 13.781 3.085 1.00 65.25 276 TYR A CA 1
ATOM 2188 C C . TYR A 1 276 ? 7.958 15.063 2.301 1.00 65.25 276 TYR A C 1
ATOM 2190 O O . TYR A 1 276 ? 7.570 16.157 2.718 1.00 65.25 276 TYR A O 1
ATOM 2198 N N . GLU A 1 277 ? 8.671 14.943 1.179 1.00 65.38 277 GLU A N 1
ATOM 2199 C CA . GLU A 1 277 ? 9.116 16.085 0.371 1.00 65.38 277 GLU A CA 1
ATOM 2200 C C . GLU A 1 277 ? 7.953 16.940 -0.148 1.00 65.38 277 GLU A C 1
ATOM 2202 O O . GLU A 1 277 ? 8.028 18.167 -0.049 1.00 65.38 277 GLU A O 1
ATOM 2207 N N . SER A 1 278 ? 6.864 16.322 -0.625 1.00 61.09 278 SER A N 1
ATOM 2208 C CA . SER A 1 278 ? 5.674 17.045 -1.109 1.00 61.09 278 SER A CA 1
ATOM 2209 C C . SER A 1 278 ? 5.115 18.015 -0.064 1.00 61.09 278 SER A C 1
ATOM 2211 O O . SER A 1 278 ? 4.638 19.098 -0.389 1.00 61.09 278 SER A O 1
ATOM 2213 N N . ASN A 1 279 ? 5.263 17.685 1.218 1.00 53.56 279 ASN A N 1
ATOM 2214 C CA . ASN A 1 279 ? 4.599 18.383 2.322 1.00 53.56 279 ASN A CA 1
ATOM 2215 C C . ASN A 1 279 ? 5.422 19.527 2.902 1.00 53.56 279 ASN A C 1
ATOM 2217 O O . ASN A 1 279 ? 4.939 20.283 3.742 1.00 53.56 279 ASN A O 1
ATOM 2221 N N . LYS A 1 280 ? 6.682 19.659 2.479 1.00 52.03 280 LYS A N 1
ATOM 2222 C CA . LYS A 1 280 ? 7.491 20.835 2.807 1.00 52.03 280 LYS A CA 1
ATOM 2223 C C . LYS A 1 280 ? 7.109 22.052 1.967 1.00 52.03 280 LYS A C 1
ATOM 2225 O O . LYS A 1 280 ? 7.411 23.160 2.390 1.00 52.03 280 LYS A O 1
ATOM 2230 N N . SER A 1 281 ? 6.484 21.841 0.807 1.00 42.94 281 SER A N 1
ATOM 2231 C CA . SER A 1 281 ? 6.249 22.882 -0.201 1.00 42.94 281 SER A CA 1
ATOM 2232 C C . SER A 1 281 ? 4.964 23.701 -0.012 1.00 42.94 281 SER A C 1
ATOM 2234 O O . SER A 1 281 ? 4.769 24.683 -0.714 1.00 42.94 281 SER A O 1
ATOM 2236 N N . THR A 1 282 ? 4.113 23.347 0.955 1.00 44.50 282 THR A N 1
ATOM 2237 C CA . THR A 1 282 ? 2.838 24.030 1.250 1.00 44.50 282 THR A CA 1
ATOM 2238 C C . THR A 1 282 ? 2.935 25.010 2.428 1.00 44.50 282 THR A C 1
ATOM 2240 O O . THR A 1 282 ? 2.016 25.088 3.243 1.00 44.50 282 THR A O 1
ATOM 2243 N N . LYS A 1 283 ? 4.060 25.718 2.571 1.00 36.00 283 LYS A N 1
ATOM 2244 C CA . LYS A 1 283 ? 4.237 26.793 3.558 1.00 36.00 283 LYS A CA 1
ATOM 2245 C C . LYS A 1 283 ? 4.623 28.096 2.891 1.00 36.00 283 LYS A C 1
ATOM 2247 O O . LYS A 1 283 ? 5.509 28.035 2.013 1.00 36.00 283 LYS A O 1
#

pLDDT: mean 71.66, std 21.64, range [25.58, 96.88]

Sequence (283 aa):
MFCTQQGCGKSWNAGEQFPLCITNPCPLRQYRDSQVQAPRFNAKTQIDVKFGEKSAGVVASIDKIRSDITQPLQPYAMQGEEKATTTVTLPSGLTERYSTDTNMHSEMRALQAMLQRGYWVLRYGRVFLANGQSVPATHFVTDQPHCGFCTIVLAALGLPLTSPTSGNHKYGCNAIYPLPLQLRRDVMFIIRLINRGSMEYTALKRLLNVFVNAPAASWLLQINDFLLVSDTVSCTFDNLPKGFDPREHRILHLNDFLDNEEKLNLLWKFILMKFYESNKSTK

Organism: NCBI:txid137658